Protein AF-A0A9P9RIQ7-F1 (afdb_monomer_lite)

Secondary structure (DSSP, 8-state):
--EEEE--TT-HHHHHHHHHHHHTT-TT-TTEEEE---SS-------SS-----B----PPPSSSSSEEE-TTS-EEESHHHHHHHHHHHHHHHH-GGG-TT--PPP-TTPPSPTT-SSHHHHHHHHHHHHHHHHHHHHHHHHHHHHBGGGTTTS---HHHHHHHHHHHHHHHHHHHHHHHHTT--TT-SS----STTTSPPPHHHHHHHHHHHHHHHHH---TTTT-HHHHHHHHHHTTSGGGGTT-GGGS-HHHHHHHT-BPPP--SHHHHHHHHHHHHHHHHHHHHHHHHHHHHHHTT--

Foldseek 3Di:
DAKEWEAAFLDLLRLLQLLLCVLFVNLQPPRYAYEYDDPDDDDDDDD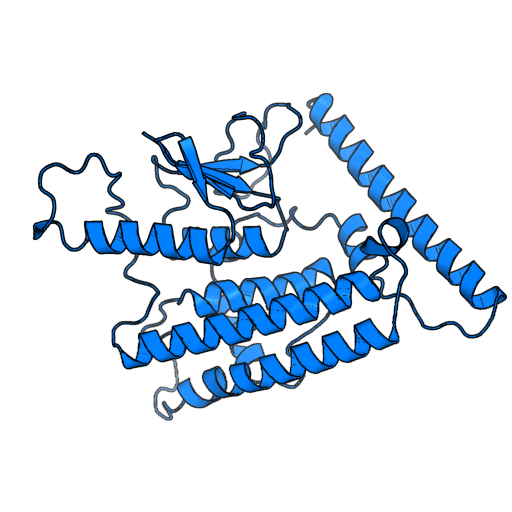DDPLSHPYDPDDDDDPDDPGWMQDPVRDIDDTSVRVSVVVLVQAVCLVPVVPDPPDPRDYDPVTDDRLCDPDPVSNVVLVVLQVLLVLLLVLQVQLLCQWFLLNVVPDHHDNVSNVVSLVVSLVSVLVVLVVLVPVPPPPDDPDDLASDPPVSRHHSSLSSNLSSQCSCCQQQVDRSCVPSVSSVSSNVSVVVDPSSCNSHDPSHPVLNSVRSNRTQDDDPDPVVVVVSVVVSVVSVVVVVVSVVVVVVCSVVVVD

Sequence (303 aa):
MSFTLHILPGALYTRRVLIYLAEKNLLQSLFLKISPPLPNVSAVHSTSHPSVLTTQPTAAKPKGSLPALTTPDGTTIHDSISIISYFEDLCDECENPSIHLESSTPNFPEANPSMRGQTIEEQARNAEIITLVDEATTLFERAARHGSAMFVLLQRQDITSSRIALQACRGVLAKVDGCYSHSLGLEGVEGGEDCGGVDGTATIADCLLFSLLEFAREMYGIDLVTGMEGLQRFQRAFGKRESVQVEGEQVWDGNLTKLASYWVKETDGISEWATERGKVGGLYLRALGSMALTALKRTAGLA

pLDDT: mean 82.95, std 18.44, range [32.22, 98.75]

Structure (mmCIF, N/CA/C/O backbone):
data_AF-A0A9P9RIQ7-F1
#
_entry.id   AF-A0A9P9RIQ7-F1
#
loop_
_atom_site.group_PDB
_atom_site.id
_atom_site.type_symbol
_atom_site.label_atom_id
_atom_site.label_alt_id
_atom_site.label_comp_id
_atom_site.label_asym_id
_atom_site.label_entity_id
_atom_site.label_seq_id
_atom_site.pdbx_PDB_ins_code
_atom_site.Cartn_x
_atom_site.Cartn_y
_atom_site.Cartn_z
_atom_site.occupancy
_atom_site.B_iso_or_equiv
_atom_site.auth_seq_id
_atom_site.auth_comp_id
_atom_site.auth_asym_id
_atom_site.auth_atom_id
_atom_site.pdbx_PDB_model_num
ATOM 1 N N . MET A 1 1 ? -25.936 7.465 10.599 1.00 71.56 1 MET A N 1
ATOM 2 C CA . MET A 1 1 ? -24.799 8.293 10.143 1.00 71.56 1 MET A CA 1
ATOM 3 C C . MET A 1 1 ? -23.688 7.334 9.746 1.00 71.56 1 MET A C 1
ATOM 5 O O . MET A 1 1 ? -23.428 6.438 10.532 1.00 71.56 1 MET A O 1
ATOM 9 N N . SER A 1 2 ? -23.141 7.411 8.529 1.00 86.50 2 SER A N 1
ATOM 10 C CA . SER A 1 2 ? -22.183 6.410 8.022 1.00 86.50 2 SER A CA 1
ATOM 11 C C . SER A 1 2 ? -20.958 7.072 7.407 1.00 86.50 2 SER A C 1
ATOM 13 O O . SER A 1 2 ? -21.098 8.045 6.667 1.00 86.50 2 SER A O 1
ATOM 15 N N . PHE A 1 3 ? -19.792 6.494 7.652 1.00 92.56 3 PHE A N 1
ATOM 16 C CA . PHE A 1 3 ? -18.554 6.772 6.946 1.00 92.56 3 PHE A CA 1
ATOM 17 C C . PHE A 1 3 ? -18.623 6.269 5.502 1.00 92.56 3 PHE A C 1
ATOM 19 O O . PHE A 1 3 ? -19.269 5.260 5.211 1.00 92.56 3 PHE A O 1
ATOM 26 N N . THR A 1 4 ? -17.936 6.957 4.592 1.00 93.50 4 THR A N 1
ATOM 27 C CA . THR A 1 4 ? -17.721 6.486 3.217 1.00 93.50 4 THR A CA 1
ATOM 28 C C . THR A 1 4 ? -16.231 6.455 2.916 1.00 93.50 4 THR A C 1
ATOM 30 O O . THR A 1 4 ? -15.597 7.504 2.826 1.00 93.50 4 THR A O 1
ATOM 33 N N . LEU A 1 5 ? -15.672 5.261 2.748 1.00 94.69 5 LEU A N 1
ATOM 34 C CA . LEU A 1 5 ? -14.299 5.055 2.312 1.00 94.69 5 LEU A CA 1
ATOM 35 C C . LEU A 1 5 ? -14.253 4.969 0.786 1.00 94.69 5 LEU A C 1
ATOM 37 O O . LEU A 1 5 ? -14.750 4.020 0.180 1.00 94.69 5 LEU A O 1
ATOM 41 N N . HIS A 1 6 ? -13.623 5.957 0.169 1.00 92.81 6 HIS A N 1
ATOM 42 C CA . HIS A 1 6 ? -13.346 5.998 -1.258 1.00 92.81 6 HIS A CA 1
ATOM 43 C C . HIS A 1 6 ? -12.018 5.291 -1.529 1.00 92.81 6 HIS A C 1
ATOM 45 O O . HIS A 1 6 ? -10.983 5.710 -1.007 1.00 92.81 6 HIS A O 1
ATOM 51 N N . ILE A 1 7 ? -12.029 4.237 -2.344 1.00 91.00 7 ILE A N 1
ATOM 52 C CA . ILE A 1 7 ? -10.870 3.344 -2.537 1.00 91.00 7 ILE A CA 1
ATOM 53 C C . ILE A 1 7 ? -10.457 3.247 -3.994 1.00 91.00 7 ILE A C 1
ATOM 55 O O . ILE A 1 7 ? -11.329 3.222 -4.830 1.00 91.00 7 ILE A O 1
ATOM 59 N N . LEU A 1 8 ? -9.181 3.106 -4.344 1.00 88.75 8 LEU A N 1
ATOM 60 C CA . LEU A 1 8 ? -8.801 2.672 -5.698 1.00 88.75 8 LEU A CA 1
ATOM 61 C C . LEU A 1 8 ? -8.426 1.187 -5.632 1.00 88.75 8 LEU A C 1
ATOM 63 O O . LEU A 1 8 ? -7.372 0.896 -5.066 1.00 88.75 8 LEU A O 1
ATOM 67 N N . PRO A 1 9 ? -9.242 0.263 -6.180 1.00 87.31 9 PRO A N 1
ATOM 68 C CA . PRO A 1 9 ? -8.966 -1.161 -6.047 1.00 87.31 9 PRO A CA 1
ATOM 69 C C . PRO A 1 9 ? -7.566 -1.540 -6.539 1.00 87.31 9 PRO A C 1
ATOM 71 O O . PRO A 1 9 ? -7.122 -1.049 -7.580 1.00 87.31 9 PRO A O 1
ATOM 74 N N . GLY A 1 10 ? -6.867 -2.374 -5.770 1.00 86.88 10 GLY A N 1
ATOM 75 C CA . GLY A 1 10 ? -5.499 -2.817 -6.067 1.00 86.88 10 GLY A CA 1
ATOM 76 C C . GLY A 1 10 ? -4.409 -1.766 -5.851 1.00 86.88 10 GLY A C 1
ATOM 77 O O . GLY A 1 10 ? -3.226 -2.064 -6.012 1.00 86.88 10 GLY A O 1
ATOM 78 N N . ALA A 1 11 ? -4.754 -0.535 -5.462 1.00 91.88 11 ALA A N 1
ATOM 79 C CA . ALA A 1 11 ? -3.756 0.458 -5.090 1.00 91.88 11 ALA A CA 1
ATOM 80 C C . ALA A 1 11 ? -3.182 0.161 -3.699 1.00 91.88 11 ALA A C 1
ATOM 82 O O . ALA A 1 11 ? -3.923 -0.105 -2.752 1.00 91.88 11 ALA A O 1
ATOM 83 N N . LEU A 1 12 ? -1.864 0.313 -3.555 1.00 95.62 12 LEU A N 1
ATOM 84 C CA . LEU A 1 12 ? -1.126 0.076 -2.312 1.00 95.62 12 LEU A CA 1
ATOM 85 C C . LEU A 1 12 ? -1.790 0.697 -1.072 1.00 95.62 12 LEU A C 1
ATOM 87 O O . LEU A 1 12 ? -2.107 0.003 -0.110 1.00 95.62 12 LEU A O 1
ATOM 91 N N . TYR A 1 13 ? -2.032 2.009 -1.100 1.00 97.06 13 TYR A N 1
ATOM 92 C CA . TYR A 1 13 ? -2.589 2.724 0.049 1.00 97.06 13 TYR A CA 1
ATOM 93 C C . TYR A 1 13 ? -4.029 2.312 0.369 1.00 97.06 13 TYR A C 1
ATOM 95 O O . TYR A 1 13 ? -4.439 2.360 1.523 1.00 97.06 13 TYR A O 1
ATOM 103 N N . THR A 1 14 ? -4.795 1.882 -0.638 1.00 95.25 14 THR A N 1
ATOM 104 C CA . THR A 1 14 ? -6.128 1.306 -0.425 1.00 95.25 14 THR A CA 1
ATOM 105 C C . THR A 1 14 ? -6.015 -0.034 0.296 1.00 95.25 14 THR A C 1
ATOM 107 O O . THR A 1 14 ? -6.709 -0.240 1.290 1.00 95.25 14 THR A O 1
ATOM 110 N N . ARG A 1 15 ? -5.092 -0.903 -0.138 1.00 95.12 15 ARG A N 1
ATOM 111 C CA . ARG A 1 15 ? -4.847 -2.200 0.509 1.00 95.12 15 ARG A CA 1
ATOM 112 C C . ARG A 1 15 ? -4.476 -2.055 1.979 1.00 95.12 15 ARG A C 1
ATOM 114 O O . ARG A 1 15 ? -5.027 -2.790 2.787 1.00 95.12 15 ARG A O 1
ATOM 121 N N . ARG A 1 16 ? -3.637 -1.073 2.341 1.00 97.50 16 ARG A N 1
ATOM 122 C CA . ARG A 1 16 ? -3.317 -0.763 3.753 1.00 97.50 16 ARG A CA 1
ATOM 123 C C . ARG A 1 16 ? -4.581 -0.632 4.605 1.00 97.50 16 ARG A C 1
ATOM 125 O O . ARG A 1 16 ? -4.703 -1.294 5.629 1.00 97.50 16 ARG A O 1
ATOM 132 N N . VAL A 1 17 ? -5.519 0.204 4.155 1.00 97.81 17 VAL A N 1
ATOM 133 C CA . VAL A 1 17 ? -6.763 0.481 4.885 1.00 97.81 17 VAL A CA 1
ATOM 134 C C . VAL A 1 17 ? -7.685 -0.736 4.878 1.00 97.81 17 VAL A C 1
ATOM 136 O O . VAL A 1 17 ? -8.254 -1.058 5.911 1.00 97.81 17 VAL A O 1
ATOM 139 N N . LEU A 1 18 ? -7.830 -1.438 3.752 1.00 96.25 18 LEU A N 1
ATOM 140 C CA . LEU A 1 18 ? -8.732 -2.592 3.664 1.00 96.25 18 LEU A CA 1
ATOM 141 C C . LEU A 1 18 ? -8.263 -3.784 4.506 1.00 96.25 18 LEU A C 1
ATOM 143 O O . LEU A 1 18 ? -9.090 -4.391 5.182 1.00 96.25 18 LEU A O 1
ATOM 147 N N . ILE A 1 19 ? -6.960 -4.088 4.504 1.00 96.31 19 ILE A N 1
ATOM 148 C CA . ILE A 1 19 ? -6.381 -5.136 5.359 1.00 96.31 19 ILE A CA 1
ATOM 149 C C . ILE A 1 19 ? -6.590 -4.762 6.829 1.00 96.31 19 ILE A C 1
ATOM 151 O O . ILE A 1 19 ? -7.101 -5.578 7.589 1.00 96.31 19 ILE A O 1
ATOM 155 N N . TYR A 1 20 ? -6.284 -3.515 7.208 1.00 97.62 20 TYR A N 1
ATOM 156 C CA . TYR A 1 20 ? -6.540 -3.019 8.562 1.00 97.62 20 TYR A CA 1
ATOM 157 C C . TYR A 1 20 ? -8.013 -3.171 8.959 1.00 97.62 20 TYR A C 1
ATOM 159 O O . TYR A 1 20 ? -8.313 -3.735 10.003 1.00 97.62 20 TYR A O 1
ATOM 167 N N . LEU A 1 21 ? -8.951 -2.723 8.120 1.00 96.56 21 LEU A N 1
ATOM 168 C CA . LEU A 1 21 ? -10.380 -2.825 8.418 1.00 96.56 21 LEU A CA 1
ATOM 169 C C . LEU A 1 21 ? -10.846 -4.278 8.545 1.00 96.56 21 LEU A C 1
ATOM 171 O O . LEU A 1 21 ? -11.775 -4.540 9.301 1.00 96.56 21 LEU A O 1
ATOM 175 N N . ALA A 1 22 ? -10.243 -5.217 7.815 1.00 94.94 22 ALA A N 1
ATOM 176 C CA . ALA A 1 22 ? -10.547 -6.635 7.967 1.00 94.94 22 ALA A CA 1
ATOM 177 C C . ALA A 1 22 ? -10.012 -7.188 9.287 1.00 94.94 22 ALA A C 1
ATOM 179 O O . ALA A 1 22 ? -10.760 -7.823 10.024 1.00 94.94 22 ALA A O 1
ATOM 180 N N . GLU A 1 23 ? -8.752 -6.894 9.613 1.00 94.75 23 GLU A N 1
ATOM 181 C CA . GLU A 1 23 ? -8.141 -7.265 10.894 1.00 94.75 23 GLU A CA 1
ATOM 182 C C . GLU A 1 23 ? -8.878 -6.658 12.084 1.00 94.75 23 GLU A C 1
ATOM 184 O O . GLU A 1 23 ? -9.015 -7.299 13.121 1.00 94.75 23 GLU A O 1
ATOM 189 N N . LYS A 1 24 ? -9.418 -5.449 11.925 1.00 94.06 24 LYS A N 1
ATOM 190 C CA . LYS A 1 24 ? -10.211 -4.761 12.943 1.00 94.06 24 LYS A CA 1
ATOM 191 C C . LYS A 1 24 ? -11.673 -5.217 12.984 1.00 94.06 24 LYS A C 1
ATOM 193 O O . LYS A 1 24 ? -12.421 -4.741 13.827 1.00 94.06 24 LYS A O 1
ATOM 198 N N . ASN A 1 25 ? -12.093 -6.117 12.093 1.00 93.62 25 ASN A N 1
ATOM 199 C CA . ASN A 1 25 ? -13.485 -6.549 11.932 1.00 93.62 25 ASN A CA 1
ATOM 200 C C . ASN A 1 25 ? -14.472 -5.389 11.643 1.00 93.62 25 ASN A C 1
ATOM 202 O O . ASN A 1 25 ? -15.621 -5.373 12.073 1.00 93.62 25 ASN A O 1
ATOM 206 N N . LEU A 1 26 ? -14.024 -4.388 10.882 1.00 93.31 26 LEU A N 1
ATOM 207 C CA . LEU A 1 26 ? -14.798 -3.194 10.527 1.00 93.31 26 LEU A CA 1
ATOM 208 C C . LEU A 1 26 ? -15.371 -3.225 9.104 1.00 93.31 26 LEU A C 1
ATOM 210 O O . LEU A 1 26 ? -16.254 -2.426 8.793 1.00 93.31 26 LEU A O 1
ATOM 214 N N . LEU A 1 27 ? -14.917 -4.133 8.231 1.00 90.38 27 LEU A N 1
ATOM 215 C CA . LEU A 1 27 ? -15.403 -4.206 6.841 1.00 90.38 27 LEU A CA 1
ATOM 216 C C . LEU A 1 27 ? -16.905 -4.486 6.723 1.00 90.38 27 LEU A C 1
ATOM 218 O O . LEU A 1 27 ? -17.531 -4.041 5.764 1.00 90.38 27 LEU A O 1
ATOM 222 N N . GLN A 1 28 ? -17.470 -5.221 7.681 1.00 86.38 28 GLN A N 1
ATOM 223 C CA . GLN A 1 28 ? -18.894 -5.569 7.711 1.00 86.38 28 GLN A CA 1
ATOM 224 C C . GLN A 1 28 ? -19.725 -4.572 8.532 1.00 86.38 28 GLN A C 1
ATOM 226 O O . GLN A 1 28 ? -20.942 -4.727 8.647 1.00 86.38 28 GLN A O 1
ATOM 231 N N . SER A 1 29 ? -19.092 -3.530 9.081 1.00 87.38 29 SER A N 1
ATOM 232 C CA . SER A 1 29 ? -19.780 -2.549 9.910 1.00 87.38 29 SER A CA 1
ATOM 233 C C . SER A 1 29 ? -20.866 -1.818 9.125 1.00 87.38 29 SER A C 1
ATOM 235 O O . SER A 1 29 ? -20.618 -1.223 8.076 1.00 87.38 29 SER A O 1
ATOM 237 N N . LEU A 1 30 ? -22.067 -1.751 9.703 1.00 86.81 30 LEU A N 1
ATOM 238 C CA . LEU A 1 30 ? -23.197 -0.991 9.155 1.00 86.81 30 LEU A CA 1
ATOM 239 C C . LEU A 1 30 ? -22.911 0.519 9.038 1.00 86.81 30 LEU A C 1
ATOM 241 O O . LEU A 1 30 ? -23.620 1.237 8.325 1.00 86.81 30 LEU A O 1
ATOM 245 N N . PHE A 1 31 ? -21.885 1.012 9.736 1.00 88.31 31 PHE A N 1
ATOM 246 C CA . PHE A 1 31 ? -21.482 2.415 9.720 1.00 88.31 31 PHE A CA 1
ATOM 247 C C . PHE A 1 31 ? -20.429 2.729 8.660 1.00 88.31 31 PHE A C 1
ATOM 249 O O . PHE A 1 31 ? -20.134 3.907 8.471 1.00 88.31 31 PHE A O 1
ATOM 256 N N . LEU A 1 32 ? -19.894 1.735 7.947 1.00 91.06 32 LEU A N 1
ATOM 257 C CA . LEU A 1 32 ? -18.867 1.929 6.931 1.00 91.06 32 LEU A CA 1
ATOM 258 C C . LEU A 1 32 ? -19.368 1.513 5.548 1.00 91.06 32 LEU A C 1
ATOM 260 O O . LEU A 1 32 ? -19.755 0.376 5.309 1.00 91.06 32 LEU A O 1
ATOM 264 N N . LYS A 1 33 ? -19.316 2.448 4.600 1.00 91.25 33 LYS A N 1
ATOM 265 C CA . LYS A 1 33 ? -19.571 2.182 3.181 1.00 91.25 33 LYS A CA 1
ATOM 266 C C . LYS A 1 33 ? -18.270 2.248 2.408 1.00 91.25 33 LYS A C 1
ATOM 268 O O . LYS A 1 33 ? -17.521 3.207 2.566 1.00 91.25 33 LYS A O 1
ATOM 273 N N . ILE A 1 34 ? -18.030 1.283 1.529 1.00 89.38 34 ILE A N 1
ATOM 274 C CA . ILE A 1 34 ? -16.852 1.272 0.659 1.00 89.38 34 ILE A CA 1
ATOM 275 C C . ILE A 1 34 ? -17.299 1.614 -0.760 1.00 89.38 34 ILE A C 1
ATOM 277 O O . ILE A 1 34 ? -18.124 0.919 -1.355 1.00 89.38 34 ILE A O 1
ATOM 281 N N . SER A 1 35 ? -16.766 2.714 -1.287 1.00 84.88 35 SER A N 1
ATOM 282 C CA . SER A 1 35 ? -17.102 3.247 -2.602 1.00 84.88 35 SER A CA 1
ATOM 283 C C . SER A 1 35 ? -15.867 3.228 -3.509 1.00 84.88 35 SER A C 1
ATOM 285 O O . SER A 1 35 ? -14.947 4.029 -3.322 1.00 84.88 35 SER A O 1
ATOM 287 N N . PRO A 1 36 ? -15.779 2.324 -4.499 1.00 78.06 36 PRO A N 1
ATOM 288 C CA . PRO A 1 36 ? -14.774 2.459 -5.547 1.00 78.06 36 PRO A CA 1
ATOM 289 C C . PRO A 1 36 ? -15.102 3.682 -6.431 1.00 78.06 36 PRO A C 1
ATOM 291 O O . PRO A 1 36 ? -16.280 3.990 -6.627 1.00 78.06 36 PRO A O 1
ATOM 294 N N . PRO A 1 37 ? -14.114 4.389 -7.016 1.00 64.56 37 PRO A N 1
ATOM 295 C CA . PRO A 1 37 ? -14.345 5.466 -7.952 1.00 64.56 37 PRO A CA 1
ATOM 296 C C . PRO A 1 37 ? -14.969 4.852 -9.196 1.00 64.56 37 PRO A C 1
ATOM 298 O O . PRO A 1 37 ? -14.301 4.271 -10.049 1.00 64.56 37 PRO A O 1
ATOM 301 N N . LEU A 1 38 ? -16.283 4.974 -9.288 1.00 57.56 38 LEU A N 1
ATOM 302 C CA . LEU A 1 38 ? -17.007 4.765 -10.523 1.00 57.56 38 LEU A CA 1
ATOM 303 C C . LEU A 1 38 ? -16.621 5.859 -11.538 1.00 57.56 38 LEU A C 1
ATOM 305 O O . LEU A 1 38 ? -16.272 6.987 -11.177 1.00 57.56 38 LEU A O 1
ATOM 309 N N . PRO A 1 39 ? -16.799 5.555 -12.827 1.00 45.09 39 PRO A N 1
ATOM 310 C CA . PRO A 1 39 ? -17.885 6.195 -13.545 1.00 45.09 39 PRO A CA 1
ATOM 311 C C . PRO A 1 39 ? -19.031 5.186 -13.656 1.00 45.09 39 PRO A C 1
ATOM 313 O O . PRO A 1 39 ? -18.823 4.055 -14.078 1.00 45.09 39 PRO A O 1
ATOM 316 N N . ASN A 1 40 ? -20.207 5.595 -13.173 1.00 42.28 40 ASN A N 1
ATOM 317 C CA . ASN A 1 40 ? -21.450 4.833 -13.001 1.00 42.28 40 ASN A CA 1
ATOM 318 C C . ASN A 1 40 ? -21.609 3.600 -13.908 1.00 42.28 40 ASN A C 1
ATOM 320 O O . ASN A 1 40 ? -21.608 3.789 -15.113 1.00 42.28 40 ASN A O 1
ATOM 324 N N . VAL A 1 41 ? -21.847 2.407 -13.342 1.00 35.69 41 VAL A N 1
ATOM 325 C CA . VAL A 1 41 ? -22.971 1.482 -13.633 1.00 35.69 41 VAL A CA 1
ATOM 326 C C . VAL A 1 41 ? -22.970 0.389 -12.548 1.00 35.69 41 VAL A C 1
ATOM 328 O O . VAL A 1 41 ? -21.920 -0.116 -12.159 1.00 35.69 41 VAL A O 1
ATOM 331 N N . SER A 1 42 ? -24.165 0.079 -12.049 1.00 34.84 42 SER A N 1
ATOM 332 C CA . SER A 1 42 ? -24.532 -0.929 -11.052 1.00 34.84 42 SER A CA 1
ATOM 333 C C . SER A 1 42 ? -23.726 -2.234 -11.095 1.00 34.84 42 SER A C 1
ATOM 335 O O . SER A 1 42 ? -23.636 -2.887 -12.132 1.00 34.84 42 SER A O 1
ATOM 337 N N . ALA A 1 43 ? -23.219 -2.654 -9.933 1.00 36.28 43 ALA A N 1
ATOM 338 C CA . ALA A 1 43 ? -22.717 -4.004 -9.716 1.00 36.28 43 ALA A CA 1
ATOM 339 C C . ALA A 1 43 ? -23.895 -4.996 -9.724 1.00 36.28 43 ALA A C 1
ATOM 341 O O . ALA A 1 43 ? -24.787 -4.907 -8.883 1.00 36.28 43 ALA A O 1
ATOM 342 N N . VAL A 1 44 ? -23.899 -5.936 -10.671 1.00 35.97 44 VAL A N 1
ATOM 343 C CA . VAL A 1 44 ? -24.679 -7.176 -10.576 1.00 35.97 44 VAL A CA 1
ATOM 344 C C . VAL A 1 44 ? -23.695 -8.302 -10.282 1.00 35.97 44 VAL A C 1
ATOM 346 O O . VAL A 1 44 ? -22.637 -8.399 -10.900 1.00 35.97 44 VAL A O 1
ATOM 349 N N . HIS A 1 45 ? -24.035 -9.090 -9.267 1.00 44.06 45 HIS A N 1
ATOM 350 C CA . HIS A 1 45 ? -23.265 -10.203 -8.732 1.00 44.06 45 HIS A CA 1
ATOM 351 C C . HIS A 1 45 ? -22.949 -11.283 -9.772 1.00 44.06 45 HIS A C 1
ATOM 353 O O . HIS A 1 45 ? -23.850 -11.733 -10.474 1.00 44.06 45 HIS A O 1
ATOM 359 N N . SER A 1 46 ? -21.705 -11.769 -9.759 1.00 32.44 46 SER A N 1
ATOM 360 C CA . SER A 1 46 ? -21.268 -13.161 -9.996 1.00 32.44 46 SER A CA 1
ATOM 361 C C . SER A 1 46 ? -19.742 -13.166 -9.810 1.00 32.44 46 SER A C 1
ATOM 363 O O . SER A 1 46 ? -19.075 -12.302 -10.360 1.00 32.44 46 SER A O 1
ATOM 365 N N . THR A 1 47 ? -19.114 -13.970 -8.947 1.00 32.22 47 THR A N 1
ATOM 366 C CA . THR A 1 47 ? -19.052 -15.444 -8.926 1.00 32.22 47 THR A CA 1
ATOM 367 C C . THR A 1 47 ? -18.568 -15.976 -7.560 1.00 32.22 47 THR A C 1
ATOM 369 O O . THR A 1 47 ? -17.679 -15.371 -6.977 1.00 32.22 47 THR A O 1
ATOM 372 N N . SER A 1 48 ? -19.125 -17.115 -7.113 1.00 32.75 48 SER A N 1
ATOM 373 C CA . SER A 1 48 ? -18.655 -18.194 -6.191 1.00 32.75 48 SER A CA 1
ATOM 374 C C . SER A 1 48 ? -17.749 -17.964 -4.959 1.00 32.75 48 SER A C 1
ATOM 376 O O . SER A 1 48 ? -17.604 -18.904 -4.182 1.00 32.75 48 SER A O 1
ATOM 378 N N . HIS A 1 49 ? -17.196 -16.782 -4.710 1.00 37.06 49 HIS A N 1
ATOM 379 C CA . HIS A 1 49 ? -16.518 -16.424 -3.462 1.00 37.06 49 HIS A CA 1
ATOM 380 C C . HIS A 1 49 ? -17.136 -15.127 -2.925 1.00 37.06 49 HIS A C 1
ATOM 382 O O . HIS A 1 49 ? -17.325 -14.187 -3.703 1.00 37.06 49 HIS A O 1
ATOM 388 N N . PRO A 1 50 ? -17.500 -15.046 -1.633 1.00 34.53 50 PRO A N 1
ATOM 389 C CA . PRO A 1 50 ? -18.069 -13.829 -1.075 1.00 34.53 50 PRO A CA 1
ATOM 390 C C . PRO A 1 50 ? -16.975 -12.759 -1.004 1.00 34.53 50 PRO A C 1
ATOM 392 O O . PRO A 1 50 ? -16.211 -12.691 -0.050 1.00 34.53 50 PRO A O 1
ATOM 395 N N . SER A 1 51 ? -16.885 -11.908 -2.026 1.00 45.50 51 SER A N 1
ATOM 396 C CA . SER A 1 51 ? -16.208 -10.621 -1.885 1.00 45.50 51 SER A CA 1
ATOM 397 C C . SER A 1 51 ? -16.959 -9.835 -0.808 1.00 45.50 51 SER A C 1
ATOM 399 O O . SER A 1 51 ? -18.114 -9.465 -1.014 1.00 45.50 51 SER A O 1
ATOM 401 N N . VAL A 1 52 ? -16.318 -9.606 0.341 1.00 50.78 52 VAL A N 1
ATOM 402 C CA . VAL A 1 52 ? -16.914 -8.987 1.547 1.00 50.78 52 VAL A CA 1
ATOM 403 C C . VAL A 1 52 ? -17.348 -7.529 1.302 1.00 50.78 52 VAL A C 1
ATOM 405 O O . VAL A 1 52 ? -18.143 -6.958 2.046 1.00 50.78 52 VAL A O 1
ATOM 408 N N . LEU A 1 53 ? -16.871 -6.914 0.217 1.00 53.34 53 LEU A N 1
ATOM 409 C CA . LEU A 1 53 ? -17.174 -5.533 -0.144 1.00 53.34 53 LEU A CA 1
ATOM 410 C C . LEU A 1 53 ? -18.610 -5.380 -0.679 1.00 53.34 53 LEU A C 1
ATOM 412 O O . LEU A 1 53 ? -18.887 -5.601 -1.860 1.00 53.34 53 LEU A O 1
ATOM 416 N N . THR A 1 54 ? -19.523 -4.917 0.180 1.00 50.03 54 THR A N 1
ATOM 417 C CA . THR A 1 54 ? -20.858 -4.463 -0.241 1.00 50.03 54 THR A CA 1
ATOM 418 C C . THR A 1 54 ? -20.728 -3.098 -0.919 1.00 50.03 54 THR A C 1
ATOM 420 O O . THR A 1 54 ? -20.601 -2.068 -0.258 1.00 50.03 54 THR A O 1
ATOM 423 N N . THR A 1 55 ? -20.730 -3.074 -2.253 1.00 52.25 55 THR A N 1
ATOM 424 C CA . THR A 1 55 ? -20.607 -1.832 -3.031 1.00 52.25 55 THR A CA 1
ATOM 425 C C . THR A 1 55 ? -21.986 -1.218 -3.293 1.00 52.25 55 THR A C 1
ATOM 427 O O . THR A 1 55 ? -22.889 -1.876 -3.805 1.00 52.25 55 THR A O 1
ATOM 430 N N . GLN A 1 56 ? -22.172 0.058 -2.939 1.00 51.66 56 GLN A N 1
ATOM 431 C CA . GLN A 1 56 ? -23.349 0.845 -3.331 1.00 51.66 56 GLN A CA 1
ATOM 432 C C . GLN A 1 56 ? -22.944 1.914 -4.359 1.00 51.66 56 GLN A C 1
ATOM 434 O O . GLN A 1 56 ? -21.846 2.464 -4.267 1.00 51.66 56 GLN A O 1
ATOM 439 N N . PRO A 1 57 ? -23.806 2.245 -5.340 1.00 46.06 57 PRO A N 1
ATOM 440 C CA . PRO A 1 57 ? -23.526 3.316 -6.290 1.00 46.06 57 PRO A CA 1
ATOM 441 C C . PRO A 1 57 ? -23.636 4.664 -5.566 1.00 46.06 57 PRO A C 1
ATOM 443 O O . PRO A 1 57 ? -24.740 5.161 -5.348 1.00 46.06 57 PRO A O 1
ATOM 446 N N . THR A 1 58 ? -22.513 5.242 -5.125 1.00 56.19 58 THR A N 1
ATOM 447 C CA . THR A 1 58 ? -22.548 6.430 -4.255 1.00 56.19 58 THR A CA 1
ATOM 448 C C . THR A 1 58 ? -21.388 7.405 -4.432 1.00 56.19 58 THR A C 1
ATOM 450 O O . THR A 1 58 ? -20.234 6.999 -4.514 1.00 56.19 58 THR A O 1
ATOM 453 N N . ALA A 1 59 ? -21.760 8.688 -4.333 1.00 56.75 59 ALA A N 1
ATOM 454 C CA . ALA A 1 59 ? -20.959 9.877 -4.028 1.00 56.75 59 ALA A CA 1
ATOM 455 C C . ALA A 1 59 ? -19.854 10.262 -5.032 1.00 56.75 59 ALA A C 1
ATOM 457 O O . ALA A 1 59 ? -19.046 9.452 -5.471 1.00 56.75 59 ALA A O 1
ATOM 458 N N . ALA A 1 60 ? -19.807 11.550 -5.392 1.00 66.94 60 ALA A N 1
ATOM 459 C CA . ALA A 1 60 ? -18.732 12.089 -6.219 1.00 66.94 60 ALA A CA 1
ATOM 460 C C . ALA A 1 60 ? -17.380 11.871 -5.521 1.00 66.94 60 ALA A C 1
ATOM 462 O O . ALA A 1 60 ? -17.251 12.165 -4.332 1.00 66.94 60 ALA A O 1
ATOM 463 N N . LYS A 1 61 ? -16.379 11.379 -6.266 1.00 76.62 61 LYS A N 1
ATOM 464 C CA . LYS A 1 61 ? -15.016 11.188 -5.758 1.00 76.62 61 LYS A CA 1
ATOM 465 C C . LYS A 1 61 ? -14.526 12.492 -5.096 1.00 76.62 61 LYS A C 1
ATOM 467 O O . LYS A 1 61 ? -14.543 13.532 -5.766 1.00 76.62 61 LYS A O 1
ATOM 472 N N . PRO A 1 62 ? -14.053 12.459 -3.837 1.00 84.25 62 PRO A N 1
ATOM 473 C CA . PRO A 1 62 ? -13.484 13.638 -3.198 1.00 84.25 62 PRO A CA 1
ATOM 474 C C . PRO A 1 62 ? -12.233 14.111 -3.953 1.00 84.25 62 PRO A C 1
ATOM 476 O O . PRO A 1 62 ? -11.514 13.325 -4.576 1.00 84.25 62 PRO A O 1
ATOM 479 N N . LYS A 1 63 ? -11.965 15.421 -3.923 1.00 86.19 63 LYS A N 1
ATOM 480 C CA . LYS A 1 63 ? -10.733 15.975 -4.506 1.00 86.19 63 LYS A CA 1
ATOM 481 C C . LYS A 1 63 ? -9.522 15.385 -3.776 1.00 86.19 63 LYS A C 1
ATOM 483 O O . LYS A 1 63 ? -9.548 15.293 -2.560 1.00 86.19 63 LYS A O 1
ATOM 488 N N . GLY A 1 64 ? -8.458 15.050 -4.507 1.00 87.56 64 GLY A N 1
ATOM 489 C CA . GLY A 1 64 ? -7.201 14.568 -3.924 1.00 87.56 64 GLY A CA 1
ATOM 490 C C . GLY A 1 64 ? -6.878 13.104 -4.228 1.00 87.56 64 GLY A C 1
ATOM 491 O O . GLY A 1 64 ? -7.390 12.515 -5.190 1.00 87.56 64 GLY A O 1
ATOM 492 N N . SER A 1 65 ? -5.960 12.551 -3.435 1.00 89.38 65 SER A N 1
ATOM 493 C CA . SER A 1 65 ? -5.513 11.159 -3.509 1.00 89.38 65 SER A CA 1
ATOM 494 C C . SER A 1 65 ? -6.541 10.203 -2.898 1.00 89.38 65 SER A C 1
ATOM 496 O O . SER A 1 65 ? -7.384 10.599 -2.093 1.00 89.38 65 SER A O 1
ATOM 498 N N . LEU A 1 66 ? -6.467 8.937 -3.320 1.00 92.50 66 LEU A N 1
ATOM 499 C CA . LEU A 1 66 ? -7.179 7.820 -2.704 1.00 92.50 66 LEU A CA 1
ATOM 500 C C . LEU A 1 66 ? -6.163 6.927 -1.963 1.00 92.50 66 LEU A C 1
ATOM 502 O O . LEU A 1 66 ? -5.032 6.810 -2.443 1.00 92.50 66 LEU A O 1
ATOM 506 N N . PRO A 1 67 ? -6.546 6.276 -0.852 1.00 95.50 67 PRO A N 1
ATOM 507 C CA . PRO A 1 67 ? -7.881 6.275 -0.257 1.00 95.50 67 PRO A CA 1
ATOM 508 C C . PRO A 1 67 ? -8.251 7.621 0.383 1.00 95.50 67 PRO A C 1
ATOM 510 O O . PRO A 1 67 ? -7.382 8.426 0.719 1.00 95.50 67 PRO A O 1
ATOM 513 N N . ALA A 1 68 ? -9.552 7.862 0.517 1.00 96.00 68 ALA A N 1
ATOM 514 C CA . ALA A 1 68 ? -10.097 9.017 1.223 1.00 96.00 68 ALA A CA 1
ATOM 515 C C . ALA A 1 68 ? -11.322 8.591 2.034 1.00 96.00 68 ALA A C 1
ATOM 517 O O . ALA A 1 68 ? -12.177 7.872 1.522 1.00 96.00 68 ALA A O 1
ATOM 518 N N . LEU A 1 69 ? -11.429 9.039 3.277 1.00 95.94 69 LEU A N 1
ATOM 519 C CA . LEU A 1 69 ? -12.562 8.768 4.153 1.00 95.94 69 LEU A CA 1
ATOM 520 C C . LEU A 1 69 ? -13.423 10.024 4.268 1.00 95.94 69 LEU A C 1
ATOM 522 O O . LEU A 1 69 ? -12.942 11.051 4.733 1.00 95.94 69 LEU A O 1
ATOM 526 N N . THR A 1 70 ? -14.692 9.946 3.878 1.00 94.50 70 THR A N 1
ATOM 527 C CA . THR A 1 70 ? -15.690 10.975 4.185 1.00 94.50 70 THR A CA 1
ATOM 528 C C . THR A 1 70 ? -16.420 10.594 5.468 1.00 94.50 70 THR A C 1
ATOM 530 O O . THR A 1 70 ? -17.069 9.544 5.531 1.00 94.50 70 THR A O 1
ATOM 533 N N . THR A 1 71 ? -16.306 11.435 6.487 1.00 93.19 71 THR A N 1
ATOM 534 C CA . THR A 1 71 ? -16.971 11.290 7.786 1.00 93.19 71 THR A CA 1
ATOM 535 C C . THR A 1 71 ? -18.440 11.735 7.713 1.00 93.19 71 THR A C 1
ATOM 537 O O . THR A 1 71 ? -18.849 12.367 6.733 1.00 93.19 71 THR A O 1
ATOM 540 N N . PRO A 1 72 ? -19.283 11.405 8.712 1.00 90.88 72 PRO A N 1
ATOM 541 C CA . PRO A 1 72 ? -20.709 11.736 8.666 1.00 90.88 72 PRO A CA 1
ATOM 542 C C . PRO A 1 72 ? -21.047 13.231 8.589 1.00 90.88 72 PRO A C 1
ATOM 544 O O . PRO A 1 72 ? -22.111 13.582 8.085 1.00 90.88 72 PRO A O 1
ATOM 547 N N . ASP A 1 73 ? -20.161 14.097 9.079 1.00 90.38 73 ASP A N 1
ATOM 548 C CA . ASP A 1 73 ? -20.252 15.561 8.998 1.00 90.38 73 ASP A CA 1
ATOM 549 C C . ASP A 1 73 ? -19.784 16.120 7.637 1.00 90.38 73 ASP A C 1
ATOM 551 O O . ASP A 1 73 ? -19.892 17.318 7.386 1.00 90.38 73 ASP A O 1
ATOM 555 N N . GLY A 1 74 ? -19.291 15.262 6.737 1.00 90.94 74 GLY A N 1
ATOM 556 C CA . GLY A 1 74 ? -18.799 15.634 5.411 1.00 90.94 74 GLY A CA 1
ATOM 557 C C . GLY A 1 74 ? -17.313 16.000 5.362 1.00 90.94 74 GLY A C 1
ATOM 558 O O . GLY A 1 74 ? -16.800 16.270 4.271 1.00 90.94 74 GLY A O 1
ATOM 559 N N . THR A 1 75 ? -16.604 15.978 6.496 1.00 93.56 75 THR A N 1
ATOM 560 C CA . THR A 1 75 ? -15.146 16.148 6.524 1.00 93.56 75 THR A CA 1
ATOM 561 C C . THR A 1 75 ? -14.472 15.011 5.748 1.00 93.56 75 THR A C 1
ATOM 563 O O . THR A 1 75 ? -14.976 13.891 5.671 1.00 93.56 75 THR A O 1
ATOM 566 N N . THR A 1 76 ? -13.355 15.304 5.077 1.00 95.62 76 THR A N 1
ATOM 567 C CA . THR A 1 76 ? -12.599 14.296 4.322 1.00 95.62 76 THR A CA 1
ATOM 568 C C . THR A 1 76 ? -11.202 14.139 4.900 1.00 95.62 76 THR A C 1
ATOM 570 O O . THR A 1 76 ? -10.451 15.109 4.983 1.00 95.62 76 THR A O 1
ATOM 573 N N . ILE A 1 77 ? -10.858 12.907 5.260 1.00 96.56 77 ILE A N 1
ATOM 574 C CA . ILE A 1 77 ? -9.531 12.505 5.720 1.00 96.56 77 ILE A CA 1
ATOM 575 C C . ILE A 1 77 ? -8.837 11.797 4.555 1.00 96.56 77 ILE A C 1
ATOM 577 O O . ILE A 1 77 ? -9.382 10.866 3.959 1.00 96.56 77 ILE A O 1
ATOM 581 N N . HIS A 1 78 ? -7.644 12.264 4.213 1.00 95.62 78 HIS A N 1
ATOM 582 C CA . HIS A 1 78 ? -6.764 11.631 3.232 1.00 95.62 78 HIS A CA 1
ATOM 583 C C . HIS A 1 78 ? -5.637 10.897 3.954 1.00 95.62 78 HIS A C 1
ATOM 585 O O . HIS A 1 78 ? -5.490 11.062 5.159 1.00 95.62 78 HIS A O 1
ATOM 591 N N . ASP A 1 79 ? -4.822 10.168 3.189 1.00 95.25 79 ASP A N 1
ATOM 592 C CA . ASP A 1 79 ? -3.697 9.365 3.674 1.00 95.25 79 ASP A CA 1
ATOM 593 C C . ASP A 1 79 ? -4.117 8.085 4.420 1.00 95.25 79 ASP A C 1
ATOM 595 O O . ASP A 1 79 ? -4.967 8.085 5.307 1.00 95.25 79 ASP A O 1
ATOM 599 N N . SER A 1 80 ? -3.515 6.953 4.043 1.00 98.06 80 SER A N 1
ATOM 600 C CA . SER A 1 80 ? -3.895 5.652 4.604 1.00 98.06 80 SER A CA 1
ATOM 601 C C . SER A 1 80 ? -3.609 5.549 6.101 1.00 98.06 80 SER A C 1
ATOM 603 O O . SER A 1 80 ? -4.396 4.936 6.813 1.00 98.06 80 SER A O 1
ATOM 605 N N . ILE A 1 81 ? -2.504 6.138 6.576 1.00 98.12 81 ILE A N 1
ATOM 606 C CA . ILE A 1 81 ? -2.094 6.042 7.983 1.00 98.12 81 ILE A CA 1
ATOM 607 C C . ILE A 1 81 ? -3.021 6.907 8.830 1.00 98.12 81 ILE A C 1
ATOM 609 O O . ILE A 1 81 ? -3.512 6.453 9.855 1.00 98.12 81 ILE A O 1
ATOM 613 N N . SER A 1 82 ? -3.340 8.109 8.355 1.00 97.88 82 SER A N 1
ATOM 614 C CA . SER A 1 82 ? -4.286 9.011 9.019 1.00 97.88 82 SER A CA 1
ATOM 615 C C . SER A 1 82 ? -5.693 8.413 9.112 1.00 97.88 82 SER A C 1
ATOM 617 O O . SER A 1 82 ? -6.325 8.503 10.161 1.00 97.88 82 SER A O 1
ATOM 619 N N . ILE A 1 83 ? -6.170 7.752 8.049 1.00 98.25 83 ILE A N 1
ATOM 620 C CA . ILE A 1 83 ? -7.458 7.039 8.059 1.00 98.25 83 ILE A CA 1
ATOM 621 C C . ILE A 1 83 ? -7.446 5.889 9.077 1.00 98.25 83 ILE A C 1
ATOM 623 O O . ILE A 1 83 ? -8.403 5.745 9.835 1.00 98.25 83 ILE A O 1
ATOM 627 N N . ILE A 1 84 ? -6.378 5.083 9.108 1.00 98.25 84 ILE A N 1
ATOM 628 C CA . ILE A 1 84 ? -6.235 3.975 10.065 1.00 98.25 84 ILE A CA 1
ATOM 629 C C . ILE A 1 84 ? -6.203 4.503 11.505 1.00 98.25 84 ILE A C 1
ATOM 631 O O . ILE A 1 84 ? -6.977 4.034 12.333 1.00 98.25 84 ILE A O 1
ATOM 635 N N . SER A 1 85 ? -5.375 5.512 11.788 1.00 97.19 85 SER A N 1
ATOM 636 C CA . SER A 1 85 ? -5.278 6.127 13.117 1.00 97.19 85 SER A CA 1
ATOM 637 C C . SER A 1 85 ? -6.610 6.699 13.585 1.00 97.19 85 SER A C 1
ATOM 639 O O . SER A 1 85 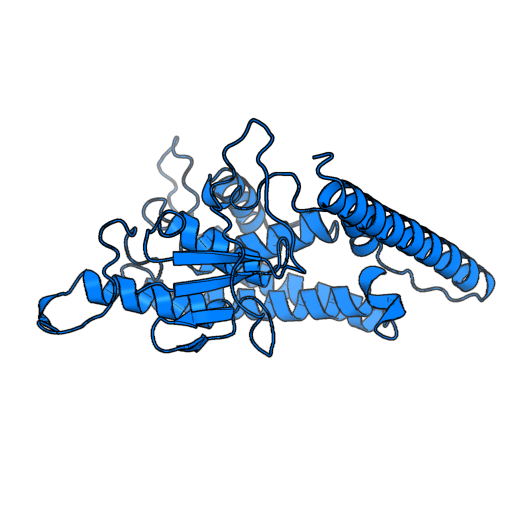? -6.981 6.489 14.732 1.00 97.19 85 SER A O 1
ATOM 641 N N . TYR A 1 86 ? -7.356 7.357 12.693 1.00 96.56 86 TYR A N 1
ATOM 642 C CA . TYR A 1 86 ? -8.680 7.878 13.018 1.00 96.56 86 TYR A CA 1
ATOM 643 C C . TYR A 1 86 ? -9.660 6.765 13.414 1.00 96.56 86 TYR A C 1
ATOM 645 O O . TYR A 1 86 ? -10.389 6.909 14.389 1.00 96.56 86 TYR A O 1
ATOM 653 N N . PHE A 1 87 ? -9.672 5.638 12.695 1.00 95.94 87 PHE A N 1
ATOM 654 C CA . PHE A 1 87 ? -10.507 4.500 13.084 1.00 95.94 87 PHE A CA 1
ATOM 655 C C . PHE A 1 87 ? -10.060 3.850 14.393 1.00 95.94 87 PHE A C 1
ATOM 657 O O . PHE A 1 87 ? -10.921 3.433 15.160 1.00 95.94 87 PHE A O 1
ATOM 664 N N . GLU A 1 88 ? -8.756 3.750 14.650 1.00 94.88 88 GLU A N 1
ATOM 665 C CA . GLU A 1 88 ? -8.258 3.245 15.934 1.00 94.88 88 GLU A CA 1
ATOM 666 C C . GLU A 1 88 ? -8.663 4.161 17.098 1.00 94.88 88 GLU A C 1
ATOM 668 O O . GLU A 1 88 ? -9.169 3.666 18.097 1.00 94.88 88 GLU A O 1
ATOM 673 N N . ASP A 1 89 ? -8.546 5.487 16.953 1.00 93.62 89 ASP A N 1
ATOM 674 C CA . ASP A 1 89 ? -9.000 6.442 17.979 1.00 93.62 89 ASP A CA 1
ATOM 675 C C . ASP A 1 89 ? -10.500 6.286 18.269 1.00 93.62 89 ASP A C 1
ATOM 677 O O . ASP A 1 89 ? -10.910 6.243 19.427 1.00 93.62 89 ASP A O 1
ATOM 681 N N . LEU A 1 90 ? -11.317 6.108 17.223 1.00 90.88 90 LEU A N 1
ATOM 682 C CA . LEU A 1 90 ? -12.747 5.833 17.384 1.00 90.88 90 LEU A CA 1
ATOM 683 C C . LEU A 1 90 ? -13.023 4.514 18.120 1.00 90.88 90 LEU A C 1
ATOM 685 O O . LEU A 1 90 ? -13.986 4.438 18.881 1.00 90.88 90 LEU A O 1
ATOM 689 N N . CYS A 1 91 ? -12.221 3.471 17.889 1.00 90.75 91 CYS A N 1
ATOM 690 C CA . CYS A 1 91 ? -12.382 2.190 18.579 1.00 90.75 91 CYS A CA 1
ATOM 691 C C . CYS A 1 91 ? -11.966 2.297 20.055 1.00 90.75 91 CYS A C 1
ATOM 693 O O . CYS A 1 91 ? -12.718 1.862 20.925 1.00 90.75 91 CYS A O 1
ATOM 695 N N . ASP A 1 92 ? -10.833 2.943 20.345 1.00 87.88 92 ASP A N 1
ATOM 696 C CA . ASP A 1 92 ? -10.319 3.129 21.709 1.00 87.88 92 ASP A CA 1
ATOM 697 C C . ASP A 1 92 ? -11.280 3.980 22.575 1.00 87.88 92 ASP A C 1
ATOM 699 O O . ASP A 1 92 ? -11.476 3.706 23.765 1.00 87.88 92 ASP A O 1
ATOM 703 N N . GLU A 1 93 ? -11.936 4.988 21.982 1.00 83.56 93 GLU A N 1
ATOM 704 C CA . GLU A 1 93 ? -12.991 5.771 22.647 1.00 83.56 93 GLU A CA 1
ATOM 705 C C . GLU A 1 93 ? -14.214 4.914 23.020 1.00 83.56 93 GLU A C 1
ATOM 707 O O . GLU A 1 93 ? -14.832 5.136 24.065 1.00 83.56 93 GLU A O 1
ATOM 712 N N . CYS A 1 94 ? -14.557 3.910 22.205 1.00 76.00 94 CYS A N 1
ATOM 713 C CA . CYS A 1 94 ? -15.686 3.012 22.466 1.00 76.00 94 CYS A CA 1
ATOM 714 C C . CYS A 1 94 ? -15.415 2.038 23.624 1.00 76.00 94 CYS A C 1
ATOM 716 O O . CYS A 1 94 ? -16.350 1.673 24.341 1.00 76.00 94 CYS A O 1
ATOM 718 N N . GLU A 1 95 ? -14.157 1.643 23.835 1.00 73.38 95 GLU A N 1
ATOM 719 C CA . GLU A 1 95 ? -13.750 0.770 24.945 1.00 73.38 95 GLU A CA 1
ATOM 720 C C . GLU A 1 95 ? -13.797 1.490 26.308 1.00 73.38 95 GLU A C 1
ATOM 722 O O . GLU A 1 95 ? -13.982 0.847 27.344 1.00 73.38 95 GLU A O 1
ATOM 727 N N . ASN A 1 96 ? -13.712 2.828 26.323 1.00 69.38 96 ASN A N 1
ATOM 728 C CA . ASN A 1 96 ? -13.702 3.654 27.538 1.00 69.38 96 ASN A CA 1
ATOM 729 C C . ASN A 1 96 ? -14.878 4.660 27.596 1.00 69.38 96 ASN A C 1
ATOM 731 O O . ASN A 1 96 ? -14.666 5.877 27.615 1.00 69.38 96 ASN A O 1
ATOM 735 N N . PRO A 1 97 ? -16.137 4.193 27.722 1.00 60.44 97 PRO A N 1
ATOM 736 C CA . PRO A 1 97 ? -17.337 5.037 27.635 1.00 60.44 97 PRO A CA 1
ATOM 737 C C . PRO A 1 97 ? -17.504 6.045 28.787 1.00 60.44 97 PRO A C 1
ATOM 739 O O . PRO A 1 97 ? -18.385 6.904 28.739 1.00 60.44 97 PRO A O 1
ATOM 742 N N . SER A 1 98 ? -16.660 5.979 29.821 1.00 59.28 98 SER A N 1
ATOM 743 C CA . SER A 1 98 ? -16.700 6.843 31.009 1.00 59.28 98 SER A CA 1
ATOM 744 C C . SER A 1 98 ? -16.506 8.339 30.717 1.00 59.28 98 SER A C 1
ATOM 746 O O . SER A 1 98 ? -16.715 9.152 31.617 1.00 59.28 98 SER A O 1
ATOM 748 N N . ILE A 1 99 ? -16.092 8.717 29.500 1.00 56.28 99 ILE A N 1
ATOM 749 C CA . ILE A 1 99 ? -15.689 10.093 29.172 1.00 56.28 99 ILE A CA 1
ATOM 750 C C . ILE A 1 99 ? -16.752 10.863 28.359 1.00 56.28 99 ILE A C 1
ATOM 752 O O . ILE A 1 99 ? -16.800 12.087 28.469 1.00 56.28 99 ILE A O 1
ATOM 756 N N . HIS A 1 100 ? -17.692 10.219 27.649 1.00 49.16 100 HIS A N 1
ATOM 757 C CA . HIS A 1 100 ? -18.662 10.953 26.815 1.00 49.16 100 HIS A CA 1
ATOM 758 C C . HIS A 1 100 ? -20.064 10.322 26.754 1.00 49.16 100 HIS A C 1
ATOM 760 O O . HIS A 1 100 ? -20.400 9.582 25.833 1.00 49.16 100 HIS A O 1
ATOM 766 N N . LEU A 1 101 ? -20.929 10.713 27.696 1.00 48.91 101 LEU A N 1
ATOM 767 C CA . LEU A 1 101 ? -22.328 10.264 27.796 1.00 48.91 101 LEU A CA 1
ATOM 768 C C . LEU A 1 101 ? -23.273 10.829 26.705 1.00 48.91 101 LEU A C 1
ATOM 770 O O . LEU A 1 101 ? -24.440 10.454 26.661 1.00 48.91 101 LEU A O 1
ATOM 774 N N . GLU A 1 102 ? -22.797 11.724 25.833 1.00 55.12 102 GLU A N 1
ATOM 775 C CA . GLU A 1 102 ? -23.626 12.426 24.832 1.00 55.12 102 GLU A CA 1
ATOM 776 C C . GLU A 1 102 ? -23.049 12.397 23.406 1.00 55.12 102 GLU A C 1
ATOM 778 O O . GLU A 1 102 ? -23.568 13.066 22.508 1.00 55.12 102 GLU A O 1
ATOM 783 N N . SER A 1 103 ? -21.970 11.646 23.156 1.00 56.66 103 SER A N 1
ATOM 784 C CA . SER A 1 103 ? -21.350 11.682 21.831 1.00 56.66 103 SER A CA 1
ATOM 785 C C . SER A 1 103 ? -22.228 10.966 20.798 1.00 56.66 103 SER A C 1
ATOM 787 O O . SER A 1 103 ? -22.632 9.818 20.962 1.00 56.66 103 SER A O 1
ATOM 789 N N . SER A 1 104 ? -22.555 11.669 19.712 1.00 61.41 104 SER A N 1
ATOM 790 C CA . SER A 1 104 ? -23.280 11.122 18.552 1.00 61.41 104 SER A CA 1
ATOM 791 C C . SER A 1 104 ? -22.377 10.249 17.665 1.00 61.41 104 SER A C 1
ATOM 793 O O . SER A 1 104 ? -22.666 10.042 16.483 1.00 61.41 104 SER A O 1
ATOM 795 N N . THR A 1 105 ? -21.243 9.805 18.206 1.00 64.25 105 THR A N 1
ATOM 796 C CA . THR A 1 105 ? -20.177 9.124 17.486 1.00 64.25 105 THR A CA 1
ATOM 797 C C . THR A 1 105 ? -20.575 7.662 17.263 1.00 64.25 105 THR A C 1
ATOM 799 O O . THR A 1 105 ? -21.100 7.024 18.178 1.00 64.25 105 THR A O 1
ATOM 802 N N . PRO A 1 106 ? -20.402 7.113 16.049 1.00 68.06 106 PRO A N 1
ATOM 803 C CA . PRO A 1 106 ? -20.699 5.709 15.785 1.00 68.06 106 PRO A CA 1
ATOM 804 C C . PRO A 1 106 ? -19.880 4.793 16.700 1.00 68.06 106 PRO A C 1
ATOM 806 O O . PRO A 1 106 ? -18.669 4.958 16.790 1.00 68.06 106 PRO A O 1
ATOM 809 N N . ASN A 1 107 ? -20.541 3.831 17.347 1.00 71.88 107 ASN A N 1
ATOM 810 C CA . ASN A 1 107 ? -19.881 2.815 18.165 1.00 71.88 107 ASN A CA 1
ATOM 811 C C . ASN A 1 107 ? -19.566 1.578 17.307 1.00 71.88 107 ASN A C 1
ATOM 813 O O . ASN A 1 107 ? -20.429 1.121 16.549 1.00 71.88 107 ASN A O 1
ATOM 817 N N . PHE A 1 108 ? -18.357 1.030 17.446 1.00 83.81 108 PHE A N 1
ATOM 818 C CA . PHE A 1 108 ? -17.911 -0.207 16.801 1.00 83.81 108 PHE A CA 1
ATOM 819 C C . PHE A 1 108 ? -17.737 -1.338 17.833 1.00 83.81 108 PHE A C 1
ATOM 821 O O . PHE A 1 108 ? -16.615 -1.758 18.099 1.00 83.81 108 PHE A O 1
ATOM 828 N N . PRO A 1 109 ? -18.829 -1.874 18.412 1.00 79.81 109 PRO A N 1
ATOM 829 C CA . PRO A 1 109 ? -18.747 -2.865 19.491 1.00 79.81 109 PRO A CA 1
ATOM 830 C C . PRO A 1 109 ? -18.180 -4.222 19.044 1.00 79.81 109 PRO A C 1
ATOM 832 O O . PRO A 1 109 ? -17.826 -5.046 19.878 1.00 79.81 109 PRO A O 1
ATOM 835 N N . GLU A 1 110 ? -18.134 -4.468 17.736 1.00 86.25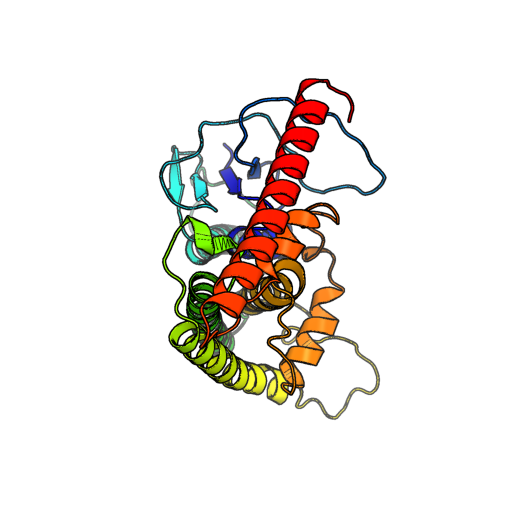 110 GLU A N 1
ATOM 836 C CA . GLU A 1 110 ? -17.616 -5.697 17.128 1.00 86.25 110 GLU A CA 1
ATOM 837 C C . GLU A 1 110 ? -16.142 -5.569 16.710 1.00 86.25 110 GLU A C 1
ATOM 839 O O . GLU A 1 110 ? -15.594 -6.507 16.127 1.00 86.25 110 GLU A O 1
ATOM 844 N N . ALA A 1 111 ? -15.513 -4.412 16.958 1.00 90.75 111 ALA A N 1
ATOM 845 C CA . ALA A 1 111 ? -14.124 -4.184 16.597 1.00 90.75 111 ALA A CA 1
ATOM 846 C C . ALA A 1 111 ? -13.186 -5.055 17.437 1.00 90.75 111 ALA A C 1
ATOM 848 O O . ALA A 1 111 ? -13.379 -5.231 18.641 1.00 90.75 111 ALA A O 1
ATOM 849 N N . ASN A 1 112 ? -12.139 -5.569 16.798 1.00 91.25 112 ASN A N 1
ATOM 850 C CA . ASN A 1 112 ? -11.068 -6.249 17.520 1.00 91.25 112 ASN A CA 1
ATOM 851 C C . ASN A 1 112 ? -10.262 -5.251 18.380 1.00 91.25 112 ASN A C 1
ATOM 853 O O . ASN A 1 112 ? -10.257 -4.055 18.066 1.00 91.25 112 ASN A O 1
ATOM 857 N N . PRO A 1 113 ? -9.543 -5.730 19.418 1.00 90.25 113 PRO A N 1
ATOM 858 C CA . PRO A 1 113 ? -8.756 -4.881 20.315 1.00 90.25 113 PRO A CA 1
ATOM 859 C C . PRO A 1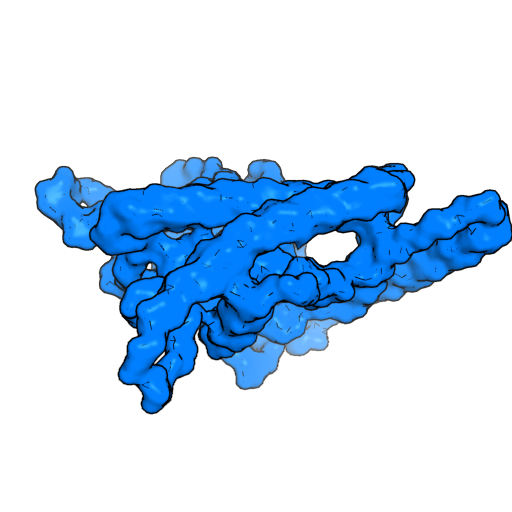 113 ? -7.752 -3.973 19.595 1.00 90.25 113 PRO A C 1
ATOM 861 O O . PRO A 1 113 ? -7.438 -4.165 18.415 1.00 90.25 113 PRO A O 1
ATOM 864 N N . SER A 1 114 ? -7.228 -2.974 20.309 1.00 91.56 114 SER A N 1
ATOM 865 C CA . SER A 1 114 ? -6.241 -2.022 19.776 1.00 91.56 114 SER A CA 1
ATOM 866 C C . SER A 1 114 ? -5.072 -2.709 19.050 1.00 91.56 114 SER A C 1
ATOM 868 O O . SER A 1 114 ? -4.387 -3.568 19.609 1.00 91.56 114 SER A O 1
ATOM 870 N N . MET A 1 115 ? -4.802 -2.295 17.805 1.00 94.00 115 MET A N 1
ATOM 871 C CA . MET A 1 115 ? -3.690 -2.815 16.992 1.00 94.00 115 MET A CA 1
ATOM 872 C C . MET A 1 115 ? -2.400 -1.988 17.160 1.00 94.00 115 MET A C 1
ATOM 874 O O . MET A 1 115 ? -1.460 -2.109 16.364 1.00 94.00 115 MET A O 1
ATOM 878 N N . ARG A 1 116 ? -2.354 -1.119 18.182 1.00 92.12 116 ARG A N 1
ATOM 879 C CA . ARG A 1 116 ? -1.215 -0.240 18.501 1.00 92.12 116 ARG A CA 1
ATOM 880 C C . ARG A 1 116 ? -0.156 -0.916 19.361 1.00 92.12 116 ARG A C 1
ATOM 882 O O . ARG A 1 116 ? 0.994 -0.495 19.313 1.00 92.12 116 ARG A O 1
ATOM 889 N N . GLY A 1 117 ? -0.506 -1.976 20.080 1.00 88.69 117 GLY A N 1
ATOM 890 C CA . GLY A 1 117 ? 0.338 -2.604 21.098 1.00 88.69 117 GLY A CA 1
ATOM 891 C C . GLY A 1 117 ? -0.226 -2.375 22.500 1.00 88.69 117 GLY A C 1
ATOM 892 O O . GLY A 1 117 ? -0.851 -1.347 22.769 1.00 88.69 117 GLY A O 1
ATOM 893 N N . GLN A 1 118 ? -0.012 -3.348 23.383 1.00 85.62 118 GLN A N 1
ATOM 894 C CA . GLN A 1 118 ? -0.601 -3.391 24.725 1.00 85.62 118 GLN A CA 1
ATOM 895 C C . GLN A 1 118 ? 0.227 -2.605 25.750 1.00 85.62 118 GLN A C 1
ATOM 897 O O . GLN A 1 118 ? -0.285 -2.187 26.787 1.00 85.62 118 GLN A O 1
ATOM 902 N N . THR A 1 119 ? 1.510 -2.380 25.459 1.00 88.50 119 THR A N 1
ATOM 903 C CA . THR A 1 119 ? 2.434 -1.610 26.303 1.00 88.50 119 THR A CA 1
ATOM 904 C C . THR A 1 119 ? 2.943 -0.364 25.587 1.00 88.50 119 THR A C 1
ATOM 906 O O . THR A 1 119 ? 2.931 -0.287 24.358 1.00 88.50 119 THR A O 1
ATOM 909 N N . ILE A 1 120 ? 3.435 0.619 26.345 1.00 92.38 120 ILE A N 1
ATOM 910 C CA . ILE A 1 120 ? 4.028 1.834 25.765 1.00 92.38 120 ILE A CA 1
ATOM 911 C C . ILE A 1 120 ? 5.269 1.505 24.920 1.00 92.38 120 ILE A C 1
ATOM 913 O O . ILE A 1 120 ? 5.527 2.155 23.908 1.00 92.38 120 ILE A O 1
ATOM 917 N N . GLU A 1 121 ? 6.015 0.465 25.295 1.00 88.44 121 GLU A N 1
ATOM 918 C CA . GLU A 1 121 ? 7.178 -0.024 24.564 1.00 88.44 121 GLU A CA 1
ATOM 919 C C . GLU A 1 121 ? 6.779 -0.693 23.244 1.00 88.44 121 GLU A C 1
ATOM 921 O O . GLU A 1 121 ? 7.425 -0.463 22.219 1.00 88.44 121 GLU A O 1
ATOM 926 N N . GLU A 1 122 ? 5.713 -1.498 23.244 1.00 87.44 122 GLU A N 1
ATOM 927 C CA . GLU A 1 122 ? 5.153 -2.080 22.019 1.00 87.44 122 GLU A CA 1
ATOM 928 C C . GLU A 1 122 ? 4.593 -1.004 21.093 1.00 87.44 122 GLU A C 1
ATOM 930 O O . GLU A 1 122 ? 4.851 -1.044 19.892 1.00 87.44 122 GLU A O 1
ATOM 935 N N . GLN A 1 123 ? 3.901 -0.006 21.643 1.00 91.56 123 GLN A N 1
ATOM 936 C CA . GLN A 1 123 ? 3.393 1.132 20.877 1.00 91.56 123 GLN A CA 1
ATOM 937 C C . GLN A 1 123 ? 4.521 1.926 20.223 1.00 91.56 123 GLN A C 1
ATOM 939 O O . GLN A 1 123 ? 4.460 2.213 19.025 1.00 91.56 123 GLN A O 1
ATOM 944 N N . ALA A 1 124 ? 5.585 2.229 20.971 1.00 93.31 124 ALA A N 1
ATOM 945 C CA . ALA A 1 124 ? 6.756 2.914 20.432 1.00 93.31 124 ALA A CA 1
ATOM 946 C C . ALA A 1 124 ? 7.432 2.097 19.317 1.00 93.31 124 ALA A C 1
ATOM 948 O O . ALA A 1 124 ? 7.786 2.648 18.274 1.00 93.31 124 ALA A O 1
ATOM 949 N N . ARG A 1 125 ? 7.556 0.777 19.500 1.00 91.94 125 ARG A N 1
ATOM 950 C CA . ARG A 1 125 ? 8.131 -0.126 18.494 1.00 91.94 125 ARG A CA 1
ATOM 951 C C . ARG A 1 125 ? 7.264 -0.218 17.239 1.00 91.94 125 ARG A C 1
ATOM 953 O O . ARG A 1 125 ? 7.785 -0.151 16.129 1.00 91.94 125 ARG A O 1
ATOM 960 N N . ASN A 1 126 ? 5.948 -0.324 17.392 1.00 93.31 126 ASN A N 1
ATOM 961 C CA . ASN A 1 126 ? 5.021 -0.329 16.263 1.00 93.31 126 ASN A CA 1
ATOM 962 C C . ASN A 1 126 ? 5.080 0.995 15.494 1.00 93.31 126 ASN A C 1
ATOM 964 O O . ASN A 1 126 ? 5.123 0.980 14.266 1.00 93.31 126 ASN A O 1
ATOM 968 N N . ALA A 1 127 ? 5.163 2.132 16.189 1.00 95.88 127 ALA A N 1
ATOM 969 C CA . ALA A 1 127 ? 5.330 3.441 15.559 1.00 95.88 127 ALA A CA 1
ATOM 970 C C . ALA A 1 127 ? 6.653 3.557 14.774 1.00 95.88 127 ALA A C 1
ATOM 972 O O . ALA A 1 127 ? 6.674 4.108 13.667 1.00 95.88 127 ALA A O 1
ATOM 973 N N . GLU A 1 128 ? 7.746 3.001 15.304 1.00 96.50 128 GLU A N 1
ATOM 974 C CA . GLU A 1 128 ? 9.026 2.910 14.593 1.00 96.50 128 GLU A CA 1
ATOM 975 C C . GLU A 1 128 ? 8.891 2.080 13.308 1.00 96.50 128 GLU A C 1
ATOM 977 O O . GLU A 1 128 ? 9.270 2.547 12.230 1.00 96.50 128 GLU A O 1
ATOM 982 N N . ILE A 1 129 ? 8.291 0.885 13.385 1.00 96.50 129 ILE A N 1
ATOM 983 C CA . ILE A 1 129 ? 8.105 0.015 12.214 1.00 96.50 129 ILE A CA 1
ATOM 984 C C . ILE A 1 129 ? 7.198 0.687 11.175 1.00 96.50 129 ILE A C 1
ATOM 986 O O . ILE A 1 129 ? 7.532 0.670 9.993 1.00 96.50 129 ILE A O 1
ATOM 990 N N . ILE A 1 130 ? 6.102 1.335 11.587 1.00 97.75 130 ILE A N 1
ATOM 991 C CA . ILE A 1 130 ? 5.224 2.103 10.686 1.00 97.75 130 ILE A CA 1
ATOM 992 C C . ILE A 1 130 ? 6.032 3.152 9.915 1.00 97.75 130 ILE A C 1
ATOM 994 O O . ILE A 1 130 ? 5.911 3.244 8.692 1.00 97.75 130 ILE A O 1
ATOM 998 N N . THR A 1 131 ? 6.896 3.896 10.610 1.00 98.31 131 THR A N 1
ATOM 999 C CA . THR A 1 131 ? 7.745 4.929 9.998 1.00 98.31 131 THR A CA 1
ATOM 1000 C C . THR A 1 131 ? 8.707 4.326 8.971 1.00 98.31 131 THR A C 1
ATOM 1002 O O . THR A 1 131 ? 8.805 4.822 7.847 1.00 98.31 131 THR A O 1
ATOM 1005 N N . LEU A 1 132 ? 9.378 3.222 9.315 1.00 98.38 132 LEU A N 1
ATOM 1006 C CA . LEU A 1 132 ? 10.294 2.522 8.405 1.00 98.38 132 LEU A CA 1
ATOM 1007 C C . LEU A 1 132 ? 9.565 1.949 7.181 1.00 98.38 132 LEU A C 1
ATOM 1009 O O . LEU A 1 132 ? 10.057 2.039 6.057 1.00 98.38 132 LEU A O 1
ATOM 1013 N N . VAL A 1 133 ? 8.380 1.369 7.369 1.00 98.50 133 VAL A N 1
ATOM 1014 C CA . VAL A 1 133 ? 7.584 0.804 6.270 1.00 98.50 133 VAL A CA 1
ATOM 1015 C C . VAL A 1 133 ? 7.073 1.898 5.334 1.00 98.50 133 VAL A C 1
ATOM 1017 O O . VAL A 1 133 ? 7.033 1.696 4.113 1.00 98.50 133 VAL A O 1
ATOM 1020 N N . ASP A 1 134 ? 6.712 3.067 5.861 1.00 98.38 134 ASP A N 1
ATOM 1021 C CA . ASP A 1 134 ? 6.281 4.190 5.033 1.00 98.38 134 ASP A CA 1
ATOM 1022 C C . ASP A 1 134 ? 7.443 4.827 4.249 1.00 98.38 134 ASP A C 1
ATOM 1024 O O . ASP A 1 134 ? 7.307 5.127 3.056 1.00 98.38 134 ASP A O 1
ATOM 1028 N N . GLU A 1 135 ? 8.634 4.903 4.854 1.00 98.62 135 GLU A N 1
ATOM 1029 C CA . GLU A 1 135 ? 9.869 5.265 4.148 1.00 98.62 135 GLU A CA 1
ATOM 1030 C C . GLU A 1 135 ? 10.176 4.263 3.021 1.00 98.62 135 GLU A C 1
ATOM 1032 O O . GLU A 1 135 ? 10.375 4.657 1.864 1.00 98.62 135 GLU A O 1
ATOM 1037 N N . ALA A 1 136 ? 10.153 2.958 3.321 1.00 98.75 136 ALA A N 1
ATOM 1038 C CA . ALA A 1 136 ? 10.377 1.899 2.336 1.00 98.75 136 ALA A CA 1
ATOM 1039 C C . ALA A 1 136 ? 9.359 1.960 1.190 1.00 98.75 136 ALA A C 1
ATOM 1041 O O . ALA A 1 136 ? 9.727 1.785 0.025 1.00 98.75 136 ALA A O 1
ATOM 1042 N N . THR A 1 137 ? 8.100 2.266 1.505 1.00 98.62 137 THR A N 1
ATOM 1043 C CA . THR A 1 137 ? 7.036 2.470 0.518 1.00 98.62 137 THR A CA 1
ATOM 1044 C C . THR A 1 137 ? 7.357 3.636 -0.407 1.00 98.62 137 THR A C 1
ATOM 1046 O O . THR A 1 137 ? 7.346 3.473 -1.626 1.00 98.62 137 THR A O 1
ATOM 1049 N N . THR A 1 138 ? 7.710 4.795 0.147 1.00 98.38 138 THR A N 1
ATOM 1050 C CA . THR A 1 138 ? 8.052 5.989 -0.640 1.00 98.38 138 THR A CA 1
ATOM 1051 C C . THR A 1 138 ? 9.226 5.722 -1.588 1.00 98.38 138 THR A C 1
ATOM 1053 O O . THR A 1 138 ? 9.213 6.138 -2.753 1.00 98.38 138 THR A O 1
ATOM 1056 N N . LEU A 1 139 ? 10.238 4.991 -1.114 1.00 98.69 139 LEU A N 1
ATOM 1057 C CA . LEU A 1 139 ? 11.389 4.579 -1.919 1.00 98.69 139 LEU A CA 1
ATOM 1058 C C . LEU A 1 139 ? 10.992 3.591 -3.024 1.00 98.69 139 LEU A C 1
ATOM 1060 O O . LEU A 1 139 ? 11.429 3.752 -4.167 1.00 98.69 139 LEU A O 1
ATOM 1064 N N . PHE A 1 140 ? 10.134 2.615 -2.720 1.00 98.62 140 PHE A N 1
ATOM 1065 C CA . PHE A 1 140 ? 9.621 1.672 -3.711 1.00 98.62 140 PHE A CA 1
ATOM 1066 C C . PHE A 1 140 ? 8.802 2.374 -4.799 1.00 98.62 140 PHE A C 1
ATOM 1068 O O . PHE A 1 140 ? 9.028 2.144 -5.986 1.00 98.62 140 PHE A O 1
ATOM 1075 N N . GLU A 1 141 ? 7.907 3.290 -4.429 1.00 97.75 141 GLU A N 1
ATOM 1076 C CA . GLU A 1 141 ? 7.132 4.059 -5.402 1.00 97.75 141 GLU A CA 1
ATOM 1077 C C . GLU A 1 141 ? 8.021 4.921 -6.295 1.00 97.75 141 GLU A C 1
ATOM 1079 O O . GLU A 1 141 ? 7.786 5.017 -7.501 1.00 97.75 141 GLU A O 1
ATOM 1084 N N . ARG A 1 142 ? 9.067 5.538 -5.730 1.00 97.75 142 ARG A N 1
ATOM 1085 C CA . ARG A 1 142 ? 10.064 6.263 -6.523 1.00 97.75 142 ARG A CA 1
ATOM 1086 C C . ARG A 1 142 ? 10.752 5.323 -7.513 1.00 97.75 142 ARG A C 1
ATOM 1088 O O . ARG A 1 142 ? 10.881 5.694 -8.679 1.00 97.75 142 ARG A O 1
ATOM 1095 N N . ALA A 1 143 ? 11.147 4.125 -7.085 1.00 98.25 143 ALA A N 1
ATOM 1096 C CA . ALA A 1 143 ? 11.721 3.130 -7.984 1.00 98.25 143 ALA A CA 1
ATOM 1097 C C . ALA A 1 143 ? 10.751 2.779 -9.122 1.00 98.25 143 ALA A C 1
ATOM 1099 O O . ALA A 1 143 ? 11.083 2.947 -10.294 1.00 98.25 143 ALA A O 1
ATOM 1100 N N . ALA A 1 144 ? 9.516 2.404 -8.784 1.00 97.62 144 ALA A N 1
ATOM 1101 C CA . ALA A 1 144 ? 8.480 2.057 -9.750 1.00 97.62 144 ALA A CA 1
ATOM 1102 C C . ALA A 1 144 ? 8.214 3.188 -10.755 1.00 97.62 144 ALA A C 1
ATOM 1104 O O . ALA A 1 144 ? 8.208 2.949 -11.959 1.00 97.62 144 ALA A O 1
ATOM 1105 N N . ARG A 1 145 ? 8.071 4.437 -10.301 1.00 96.44 145 ARG A N 1
ATOM 1106 C CA . ARG A 1 145 ? 7.831 5.592 -11.182 1.00 96.44 145 ARG A CA 1
ATOM 1107 C C . ARG A 1 145 ? 8.943 5.789 -12.219 1.00 96.44 145 ARG A C 1
ATOM 1109 O O . ARG A 1 145 ? 8.664 6.164 -13.360 1.00 96.44 145 ARG A O 1
ATOM 1116 N N . HIS A 1 146 ? 10.198 5.575 -11.832 1.00 96.50 146 HIS A N 1
ATOM 1117 C CA . HIS A 1 146 ? 11.354 5.815 -12.701 1.00 96.50 146 HIS A CA 1
ATOM 1118 C C . HIS A 1 146 ? 11.819 4.595 -13.503 1.00 96.50 146 HIS A C 1
ATOM 1120 O O . HIS A 1 146 ? 12.589 4.781 -14.450 1.00 96.50 146 HIS A O 1
ATOM 1126 N N . GLY A 1 147 ? 11.406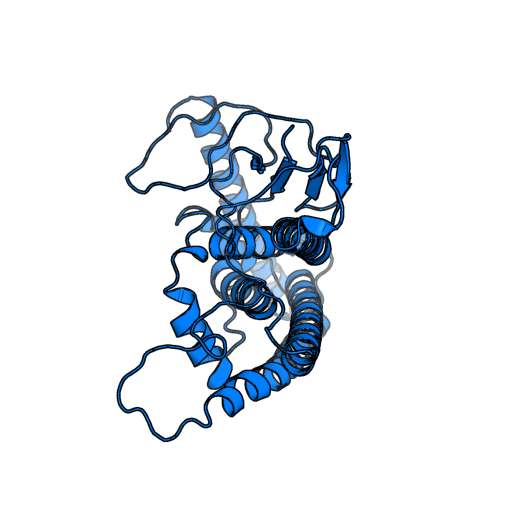 3.388 -13.110 1.00 96.38 147 GLY A N 1
ATOM 1127 C CA . GLY A 1 147 ? 11.844 2.138 -13.723 1.00 96.38 147 GLY A CA 1
ATOM 1128 C C . GLY A 1 147 ? 10.743 1.315 -14.386 1.00 96.38 147 GLY A C 1
ATOM 1129 O O . GLY A 1 147 ? 11.048 0.557 -15.299 1.00 96.38 147 GLY A O 1
ATOM 1130 N N . SER A 1 148 ? 9.480 1.427 -13.971 1.00 97.00 148 SER A N 1
ATOM 1131 C CA . SER A 1 148 ? 8.385 0.621 -14.525 1.00 97.00 148 SER A CA 1
ATOM 1132 C C . SER A 1 148 ? 7.813 1.228 -15.807 1.00 97.00 148 SER A C 1
ATOM 1134 O O . SER A 1 148 ? 7.526 2.427 -15.8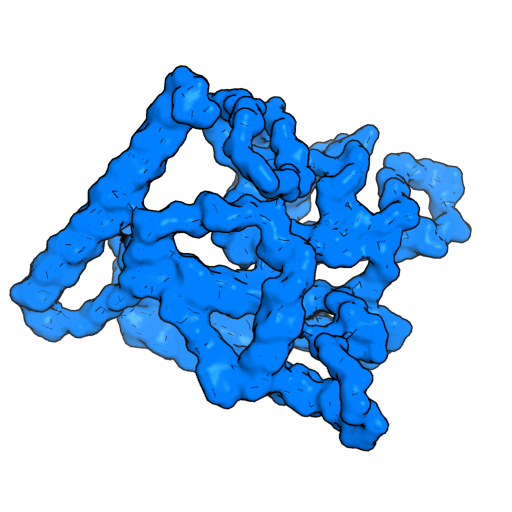93 1.00 97.00 148 SER A O 1
ATOM 1136 N N . ALA A 1 149 ? 7.529 0.368 -16.789 1.00 95.69 149 ALA A N 1
ATOM 1137 C CA . ALA A 1 149 ? 6.866 0.752 -18.027 1.00 95.69 149 ALA A CA 1
ATOM 1138 C C . ALA A 1 149 ? 5.483 1.371 -17.810 1.00 95.69 149 ALA A C 1
ATOM 1140 O O . ALA A 1 149 ? 5.047 2.142 -18.662 1.00 95.69 149 ALA A O 1
ATOM 1141 N N . MET A 1 150 ? 4.829 1.110 -16.673 1.00 93.31 150 MET A N 1
ATOM 1142 C CA . MET A 1 150 ? 3.552 1.727 -16.295 1.00 93.31 150 MET A CA 1
ATOM 1143 C C . MET A 1 150 ? 3.597 3.264 -16.324 1.00 93.31 150 MET A C 1
ATOM 1145 O O . MET A 1 150 ? 2.586 3.900 -16.635 1.00 93.31 150 MET A O 1
ATOM 1149 N N . PHE A 1 151 ? 4.762 3.865 -16.070 1.00 94.00 151 PHE A N 1
ATOM 1150 C CA . PHE A 1 151 ? 4.926 5.315 -15.957 1.00 94.00 151 PHE A CA 1
ATOM 1151 C C . PHE A 1 151 ? 5.606 5.971 -17.165 1.00 94.00 151 PHE A C 1
ATOM 1153 O O . PHE A 1 151 ? 5.793 7.188 -17.162 1.00 94.00 151 PHE A O 1
ATOM 1160 N N . VAL A 1 152 ? 5.932 5.217 -18.222 1.00 91.94 152 VAL A N 1
ATOM 1161 C CA . VAL A 1 152 ? 6.659 5.739 -19.399 1.00 91.94 152 VAL A CA 1
ATOM 1162 C C . VAL A 1 152 ? 5.903 6.866 -20.102 1.00 91.94 152 VAL A C 1
ATOM 1164 O O . VAL A 1 152 ? 6.528 7.804 -20.595 1.00 91.94 152 VAL A O 1
ATOM 1167 N N . LEU A 1 153 ? 4.569 6.800 -20.140 1.00 89.44 153 LEU A N 1
ATOM 1168 C CA . LEU A 1 153 ? 3.743 7.859 -20.733 1.00 89.44 153 LEU A CA 1
ATOM 1169 C C . LEU A 1 153 ? 3.522 9.062 -19.805 1.00 89.44 153 LEU A C 1
ATOM 1171 O O . LEU A 1 153 ? 3.093 10.111 -20.277 1.00 89.44 153 LEU A O 1
ATOM 1175 N N . LEU A 1 154 ? 3.793 8.920 -18.505 1.00 89.00 154 LEU A N 1
ATOM 1176 C CA . LEU A 1 154 ? 3.543 9.957 -17.500 1.00 89.00 154 LEU A CA 1
ATOM 1177 C C . LEU A 1 154 ? 4.801 10.761 -17.172 1.00 89.00 154 LEU A C 1
ATOM 1179 O O . LEU A 1 154 ? 4.713 11.953 -16.888 1.00 89.00 154 LEU A O 1
ATOM 1183 N N . GLN A 1 155 ? 5.969 10.122 -17.205 1.00 90.75 155 GLN A N 1
ATOM 1184 C CA . GLN A 1 155 ? 7.228 10.772 -16.870 1.00 90.75 155 GLN A CA 1
ATOM 1185 C C . GLN A 1 155 ? 8.433 10.132 -17.558 1.00 90.75 155 GLN A C 1
ATOM 1187 O O . GLN A 1 155 ? 8.442 8.953 -17.927 1.00 90.75 155 GLN A O 1
ATOM 1192 N N . ARG A 1 156 ? 9.498 10.932 -17.694 1.00 89.69 156 ARG A N 1
ATOM 1193 C CA . ARG A 1 156 ? 10.788 10.455 -18.191 1.00 89.69 156 ARG A CA 1
ATOM 1194 C C . ARG A 1 156 ? 11.361 9.415 -17.225 1.00 89.69 156 ARG A C 1
ATOM 1196 O O . ARG A 1 156 ? 11.448 9.655 -16.024 1.00 89.69 156 ARG A O 1
ATOM 1203 N N . GLN A 1 157 ? 11.771 8.282 -17.784 1.00 92.75 157 GLN A N 1
ATOM 1204 C CA . GLN A 1 157 ? 12.390 7.197 -17.031 1.00 92.75 157 GLN A CA 1
ATOM 1205 C C . GLN A 1 157 ? 13.833 7.548 -16.652 1.00 92.75 157 GLN A C 1
ATOM 1207 O O . GLN A 1 157 ? 14.548 8.184 -17.432 1.00 92.75 157 GLN A O 1
ATOM 1212 N N . ASP A 1 158 ? 14.234 7.128 -15.455 1.00 94.94 158 ASP A N 1
ATOM 1213 C CA . ASP A 1 158 ? 15.582 7.297 -14.909 1.00 94.94 158 ASP A CA 1
ATOM 1214 C C . ASP A 1 158 ? 15.970 6.017 -14.164 1.00 94.94 158 ASP A C 1
ATOM 1216 O O . ASP A 1 158 ? 15.694 5.821 -12.979 1.00 94.94 158 ASP A O 1
ATOM 1220 N N . ILE A 1 159 ? 16.593 5.108 -14.904 1.00 95.00 159 ILE A N 1
ATOM 1221 C CA . ILE A 1 159 ? 16.848 3.737 -14.460 1.00 95.00 159 ILE A CA 1
ATOM 1222 C C . ILE A 1 159 ? 17.884 3.710 -13.335 1.00 95.00 159 ILE A C 1
ATOM 1224 O O . ILE A 1 159 ? 17.771 2.904 -12.408 1.00 95.00 159 ILE A O 1
ATOM 1228 N N . THR A 1 160 ? 18.844 4.638 -13.357 1.00 95.81 160 THR A N 1
ATOM 1229 C CA . THR A 1 160 ? 19.821 4.786 -12.276 1.00 95.81 160 THR A CA 1
ATOM 1230 C C . THR A 1 160 ? 19.131 5.226 -10.988 1.00 95.81 160 THR A C 1
ATOM 1232 O O . THR A 1 160 ? 19.302 4.567 -9.959 1.00 95.81 160 THR A O 1
ATOM 1235 N N . SER A 1 161 ? 18.287 6.263 -11.044 1.00 96.00 161 SER A N 1
ATOM 1236 C CA . SER A 1 161 ? 17.495 6.687 -9.881 1.00 96.00 161 SER A CA 1
ATOM 1237 C C . SER A 1 161 ? 16.559 5.585 -9.387 1.00 96.00 161 SER A C 1
ATOM 1239 O O . SER A 1 161 ? 16.434 5.387 -8.178 1.00 96.00 161 SER A O 1
ATOM 1241 N N . SER A 1 162 ? 15.953 4.821 -10.300 1.00 97.44 162 SER A N 1
ATOM 1242 C CA . SER A 1 162 ? 15.117 3.669 -9.956 1.00 97.44 162 SER A CA 1
ATOM 1243 C C . SER A 1 162 ? 15.891 2.613 -9.161 1.00 97.44 162 SER A C 1
ATOM 1245 O O . SER A 1 162 ? 15.461 2.197 -8.084 1.00 97.44 162 SER A O 1
ATOM 1247 N N . ARG A 1 163 ? 17.074 2.218 -9.648 1.00 97.38 163 ARG A N 1
ATOM 1248 C CA . ARG A 1 163 ? 17.930 1.219 -8.994 1.00 97.38 163 ARG A CA 1
ATOM 1249 C C . ARG A 1 163 ? 18.403 1.680 -7.617 1.00 97.38 163 ARG A C 1
ATOM 1251 O O . ARG A 1 163 ? 18.366 0.891 -6.676 1.00 97.38 163 ARG A O 1
ATOM 1258 N N . ILE A 1 164 ? 18.819 2.942 -7.491 1.00 98.19 164 ILE A N 1
ATOM 1259 C CA . ILE A 1 164 ? 19.239 3.528 -6.209 1.00 98.19 164 ILE A CA 1
ATOM 1260 C C . ILE A 1 164 ? 18.070 3.528 -5.217 1.00 98.19 164 ILE A C 1
ATOM 1262 O O . ILE A 1 164 ? 18.241 3.106 -4.075 1.00 98.19 164 ILE A O 1
ATOM 1266 N N . ALA A 1 165 ? 16.876 3.944 -5.652 1.00 98.44 165 ALA A N 1
ATOM 1267 C CA . ALA A 1 165 ? 15.686 3.958 -4.805 1.00 98.44 165 ALA A CA 1
ATOM 1268 C C . ALA A 1 165 ? 15.279 2.544 -4.356 1.00 98.44 165 ALA A C 1
ATOM 1270 O O . ALA A 1 165 ? 14.976 2.342 -3.182 1.00 98.44 165 ALA A O 1
ATOM 1271 N N . LEU A 1 166 ? 15.347 1.549 -5.248 1.00 98.38 166 LEU A N 1
ATOM 1272 C CA . LEU A 1 166 ? 15.044 0.158 -4.904 1.00 98.38 166 LEU A CA 1
ATOM 1273 C C . LEU A 1 166 ? 16.071 -0.432 -3.927 1.00 98.38 166 LEU A C 1
ATOM 1275 O O . LEU A 1 166 ? 15.702 -1.132 -2.986 1.00 98.38 166 LEU A O 1
ATOM 1279 N N . GLN A 1 167 ? 17.358 -0.124 -4.110 1.00 98.38 167 GLN A N 1
ATOM 1280 C CA . GLN A 1 167 ? 18.404 -0.534 -3.173 1.00 98.38 167 GLN A CA 1
ATOM 1281 C C . GLN A 1 167 ? 18.201 0.104 -1.791 1.00 98.38 167 GLN A C 1
ATOM 1283 O O . GLN A 1 167 ? 18.312 -0.589 -0.781 1.00 98.38 167 GLN A O 1
ATOM 1288 N N . ALA A 1 168 ? 17.861 1.394 -1.740 1.00 98.56 168 ALA A N 1
ATOM 1289 C CA . ALA A 1 168 ? 17.547 2.085 -0.493 1.00 98.56 168 ALA A CA 1
ATOM 1290 C C . ALA A 1 168 ? 16.306 1.485 0.192 1.00 98.56 168 ALA A C 1
ATOM 1292 O O . ALA A 1 168 ? 16.354 1.218 1.389 1.00 98.56 168 ALA A O 1
ATOM 1293 N N . CYS A 1 169 ? 15.243 1.187 -0.567 1.00 98.69 169 CYS A N 1
ATOM 1294 C CA . CYS A 1 169 ? 14.042 0.504 -0.071 1.00 98.69 169 CYS A CA 1
ATOM 1295 C C . CYS A 1 169 ? 14.400 -0.816 0.630 1.00 98.69 169 CYS A C 1
ATOM 1297 O O . CYS A 1 169 ? 14.021 -1.037 1.779 1.00 98.69 169 CYS A O 1
ATOM 1299 N N . ARG A 1 170 ? 15.216 -1.658 -0.018 1.00 98.50 170 ARG A N 1
ATOM 1300 C CA . ARG A 1 170 ? 15.698 -2.916 0.576 1.00 98.50 170 ARG A CA 1
ATOM 1301 C C . ARG A 1 170 ? 16.562 -2.689 1.818 1.00 98.50 170 ARG A C 1
ATOM 1303 O O . ARG A 1 170 ? 16.475 -3.467 2.758 1.00 98.50 170 ARG A O 1
ATOM 1310 N N . GLY A 1 171 ? 17.365 -1.624 1.847 1.00 98.31 171 GLY A N 1
ATOM 1311 C CA . GLY A 1 171 ? 18.149 -1.242 3.024 1.00 98.31 171 GLY A CA 1
ATOM 1312 C C . GLY A 1 171 ? 17.286 -0.854 4.229 1.00 98.31 171 GLY A C 1
ATOM 1313 O O . GLY A 1 171 ? 17.633 -1.192 5.358 1.00 98.31 171 GLY A O 1
ATOM 1314 N N . VAL A 1 172 ? 16.148 -0.192 4.002 1.00 98.50 172 VAL A N 1
ATOM 1315 C CA . VAL A 1 172 ? 15.167 0.106 5.058 1.00 98.50 172 VAL A CA 1
ATOM 1316 C C . VAL A 1 172 ? 14.467 -1.175 5.518 1.00 98.50 172 VAL A C 1
ATOM 1318 O O . VAL A 1 172 ? 14.404 -1.432 6.718 1.00 98.50 172 VAL A O 1
ATOM 1321 N N . LEU A 1 173 ? 14.028 -2.029 4.585 1.00 98.44 173 LEU A N 1
ATOM 1322 C CA . LEU A 1 173 ? 13.399 -3.312 4.921 1.00 98.44 173 LEU A CA 1
ATOM 1323 C C . LEU A 1 173 ? 14.330 -4.253 5.692 1.00 98.44 173 LEU A C 1
ATOM 1325 O O . LEU A 1 173 ? 13.855 -4.962 6.567 1.00 98.44 173 LEU A O 1
ATOM 1329 N N . ALA A 1 174 ? 15.644 -4.210 5.460 1.00 97.62 174 ALA A N 1
ATOM 1330 C CA . ALA A 1 174 ? 16.602 -4.987 6.248 1.00 97.62 174 ALA A CA 1
ATOM 1331 C C . ALA A 1 174 ? 16.624 -4.583 7.736 1.00 97.62 174 ALA A C 1
ATOM 1333 O O . ALA A 1 174 ? 16.882 -5.420 8.597 1.00 97.62 174 ALA A O 1
ATOM 1334 N N . LYS A 1 175 ? 16.316 -3.319 8.065 1.00 96.81 175 LYS A N 1
ATOM 1335 C CA . LYS A 1 175 ? 16.143 -2.891 9.466 1.00 96.81 175 LYS A CA 1
ATOM 1336 C C . LYS A 1 175 ? 14.868 -3.485 10.060 1.00 96.81 175 LYS A C 1
ATOM 1338 O O . LYS A 1 175 ? 14.901 -4.000 11.172 1.00 96.81 175 LYS A O 1
ATOM 1343 N N . VAL A 1 176 ? 13.776 -3.454 9.291 1.00 96.31 176 VAL A N 1
ATOM 1344 C CA . VAL A 1 176 ? 12.494 -4.059 9.682 1.00 96.31 176 VAL A CA 1
ATOM 1345 C C . VAL A 1 176 ? 12.648 -5.571 9.872 1.00 96.31 176 VAL A C 1
ATOM 1347 O O . VAL A 1 176 ? 12.147 -6.116 10.847 1.00 96.31 176 VAL A O 1
ATOM 1350 N N . ASP A 1 177 ? 13.405 -6.250 9.009 1.00 95.56 177 ASP A N 1
ATOM 1351 C CA . ASP A 1 177 ? 13.709 -7.681 9.131 1.00 95.56 177 ASP A CA 1
ATOM 1352 C C . ASP A 1 177 ? 14.346 -8.038 10.479 1.00 95.56 177 ASP A C 1
ATOM 1354 O O . ASP A 1 177 ? 13.977 -9.045 11.085 1.00 95.56 177 ASP A O 1
ATOM 1358 N N . GLY A 1 178 ? 15.225 -7.179 11.005 1.00 91.31 178 GLY A N 1
ATOM 1359 C CA . GLY A 1 178 ? 15.777 -7.326 12.353 1.00 91.31 178 GLY A CA 1
ATOM 1360 C C . GLY A 1 178 ? 14.693 -7.355 13.438 1.00 91.31 178 GLY A C 1
ATOM 1361 O O . GLY A 1 178 ? 14.749 -8.190 14.343 1.00 91.31 178 GLY A O 1
ATOM 1362 N N . CYS A 1 179 ? 13.655 -6.521 13.317 1.00 89.31 179 CYS A N 1
ATOM 1363 C CA . CYS A 1 179 ? 12.526 -6.498 14.254 1.00 89.31 179 CYS A CA 1
ATOM 1364 C C . CYS A 1 179 ? 11.730 -7.813 14.240 1.00 89.31 179 CYS A C 1
ATOM 1366 O O . CYS A 1 179 ? 11.324 -8.293 15.298 1.00 89.31 179 CYS A O 1
ATOM 1368 N N . TYR A 1 180 ? 11.538 -8.421 13.066 1.00 86.25 180 TYR A N 1
ATOM 1369 C CA . TYR A 1 180 ? 10.809 -9.692 12.929 1.00 86.25 180 TYR A CA 1
ATOM 1370 C C . TYR A 1 180 ? 11.682 -10.921 13.199 1.00 86.25 180 TYR A C 1
ATOM 1372 O O . TYR A 1 180 ? 11.154 -11.978 13.530 1.00 86.25 180 TYR A O 1
ATOM 1380 N N . SER A 1 181 ? 13.005 -10.790 13.108 1.00 82.12 181 SER A N 1
ATOM 1381 C CA . SER A 1 181 ? 13.948 -11.869 13.420 1.00 82.12 181 SER A CA 1
ATOM 1382 C C . SER A 1 181 ? 14.124 -12.069 14.929 1.00 82.12 181 SER A C 1
ATOM 1384 O O . SER A 1 181 ? 14.245 -13.202 15.387 1.00 82.12 181 SER A O 1
ATOM 1386 N N . HIS A 1 182 ? 14.111 -10.985 15.716 1.00 65.88 182 HIS A N 1
ATOM 1387 C CA . HIS A 1 182 ? 14.361 -11.033 17.164 1.00 65.88 182 HIS A CA 1
ATOM 1388 C C . HIS A 1 182 ? 13.124 -11.295 18.026 1.00 65.88 182 HIS A C 1
ATOM 1390 O O . HIS A 1 182 ? 13.259 -11.845 19.118 1.00 65.88 182 HIS A O 1
ATOM 1396 N N . SER A 1 183 ? 11.921 -10.974 17.545 1.00 58.38 183 SER A N 1
ATOM 1397 C CA . SER A 1 183 ? 10.666 -11.283 18.255 1.00 58.38 183 SER A CA 1
ATOM 1398 C C . SER A 1 183 ? 10.390 -12.794 18.388 1.00 58.38 183 SER A C 1
ATOM 1400 O O . SER A 1 183 ? 9.411 -13.193 19.001 1.00 58.38 183 SER A O 1
ATOM 1402 N N . LEU A 1 184 ? 11.279 -13.639 17.851 1.00 48.56 184 LEU A N 1
ATOM 1403 C CA . LEU A 1 184 ? 11.221 -15.102 17.848 1.00 48.56 184 LEU A CA 1
ATOM 1404 C C . LEU A 1 184 ? 12.147 -15.764 18.886 1.00 48.56 184 LEU A C 1
ATOM 1406 O O . LEU A 1 184 ? 12.414 -16.959 18.793 1.00 48.56 184 LEU A O 1
ATOM 1410 N N . GLY A 1 185 ? 12.617 -15.023 19.893 1.00 36.28 185 GLY A N 1
ATOM 1411 C CA . GLY A 1 185 ? 13.380 -15.554 21.033 1.00 36.28 185 GLY A CA 1
ATOM 1412 C C . GLY A 1 185 ? 12.591 -16.463 21.993 1.00 36.28 185 GLY A C 1
ATOM 1413 O O . GLY A 1 185 ? 12.891 -16.477 23.182 1.00 36.28 185 GLY A O 1
ATOM 1414 N N . LEU A 1 186 ? 11.595 -17.210 21.505 1.00 40.69 186 LEU A N 1
ATOM 1415 C CA . LEU A 1 186 ? 10.968 -18.330 22.209 1.00 40.69 186 LEU A CA 1
ATOM 1416 C C . LEU A 1 186 ? 11.511 -19.643 21.631 1.00 40.69 186 LEU A C 1
ATOM 1418 O O . LEU A 1 186 ? 10.819 -20.400 20.951 1.00 40.69 186 LEU A O 1
ATOM 1422 N N . GLU A 1 187 ? 12.781 -19.920 21.924 1.00 37.38 187 GLU A N 1
ATOM 1423 C CA . GLU A 1 187 ? 13.282 -21.292 21.978 1.00 37.38 187 GLU A CA 1
ATOM 1424 C C . GLU A 1 187 ? 12.489 -22.025 23.075 1.00 37.38 187 GLU A C 1
ATOM 1426 O O . GLU A 1 187 ? 12.799 -21.899 24.258 1.00 37.38 187 GLU A O 1
ATOM 1431 N N . GLY A 1 188 ? 11.415 -22.740 22.724 1.00 36.69 188 GLY A N 1
ATOM 1432 C CA . GLY A 1 188 ? 10.704 -23.534 23.733 1.00 36.69 188 GLY A CA 1
ATOM 1433 C C . GLY A 1 188 ? 9.334 -24.112 23.399 1.00 36.69 188 GLY A C 1
ATOM 1434 O O . GLY A 1 188 ? 8.850 -24.918 24.188 1.00 36.69 188 GLY A O 1
ATOM 1435 N N . VAL A 1 189 ? 8.702 -23.769 22.273 1.00 38.66 189 VAL A N 1
ATOM 1436 C CA . VAL A 1 189 ? 7.431 -24.407 21.887 1.00 38.66 189 VAL A CA 1
ATOM 1437 C C . VAL A 1 189 ? 7.572 -25.018 20.500 1.00 38.66 189 VAL A C 1
ATOM 1439 O O . VAL A 1 189 ? 7.333 -24.384 19.475 1.00 38.66 189 VAL A O 1
ATOM 1442 N N . GLU A 1 190 ? 7.999 -26.280 20.474 1.00 37.31 190 GLU A N 1
ATOM 1443 C CA . GLU A 1 190 ? 7.830 -27.157 19.318 1.00 37.31 190 GLU A CA 1
ATOM 1444 C C . GLU A 1 190 ? 6.324 -27.340 19.063 1.00 37.31 190 GLU A C 1
ATOM 1446 O O . GLU A 1 190 ? 5.686 -28.237 19.608 1.00 37.31 190 GLU A O 1
ATOM 1451 N N . GLY A 1 191 ? 5.742 -26.443 18.264 1.00 37.03 191 GLY A N 1
ATOM 1452 C CA . GLY A 1 191 ? 4.352 -26.518 17.813 1.00 37.03 191 GLY A CA 1
ATOM 1453 C C . GLY A 1 191 ? 3.570 -25.230 18.054 1.00 37.03 191 GLY A C 1
ATOM 1454 O O . GLY A 1 191 ? 2.860 -25.114 19.044 1.00 37.03 191 GLY A O 1
ATOM 1455 N N . GLY A 1 192 ? 3.655 -24.277 17.127 1.00 38.66 192 GLY A N 1
ATOM 1456 C CA . GLY A 1 192 ? 2.778 -23.105 17.131 1.00 38.66 192 GLY A CA 1
ATOM 1457 C C . GLY A 1 192 ? 3.109 -22.135 16.006 1.00 38.66 192 GLY A C 1
ATOM 1458 O O . GLY A 1 192 ? 4.145 -21.486 16.029 1.00 38.66 192 GLY A O 1
ATOM 1459 N N . GLU A 1 193 ? 2.241 -22.073 15.001 1.00 42.06 193 GLU A N 1
ATOM 1460 C CA . GLU A 1 193 ? 2.364 -21.317 13.747 1.00 42.06 193 GLU A CA 1
ATOM 1461 C C . GLU A 1 193 ? 2.131 -19.792 13.868 1.00 42.06 193 GLU A C 1
ATOM 1463 O O . GLU A 1 193 ? 1.756 -19.168 12.879 1.00 42.06 193 GLU A O 1
ATOM 1468 N N . ASP A 1 194 ? 2.374 -19.149 15.011 1.00 41.59 194 ASP A N 1
ATOM 1469 C CA . ASP A 1 194 ? 2.021 -17.730 15.174 1.00 41.59 194 ASP A CA 1
ATOM 1470 C C . ASP A 1 194 ? 3.211 -16.789 14.965 1.00 41.59 194 ASP A C 1
ATOM 1472 O O . ASP A 1 194 ? 4.050 -16.560 15.832 1.00 41.59 194 ASP A O 1
ATOM 1476 N N . CYS A 1 195 ? 3.282 -16.223 13.759 1.00 42.25 195 CYS A N 1
ATOM 1477 C CA . CYS A 1 195 ? 4.099 -15.049 13.460 1.00 42.25 195 CYS A CA 1
ATOM 1478 C C . CYS A 1 195 ? 3.186 -13.812 13.423 1.00 42.25 195 CYS A C 1
ATOM 1480 O O . CYS A 1 195 ? 2.695 -13.443 12.355 1.00 42.25 195 CYS A O 1
ATOM 1482 N N . GLY A 1 196 ? 2.959 -13.184 14.577 1.00 42.97 196 GLY A N 1
ATOM 1483 C CA . GLY A 1 196 ? 2.257 -11.902 14.701 1.00 42.97 196 GLY A CA 1
ATOM 1484 C C . GLY A 1 196 ? 1.986 -11.576 16.166 1.00 42.97 196 GLY A C 1
ATOM 1485 O O . GLY A 1 196 ? 1.385 -12.394 16.842 1.00 42.97 196 GLY A O 1
ATOM 1486 N N . GLY A 1 197 ? 2.438 -10.419 16.658 1.00 48.28 197 GLY A N 1
ATOM 1487 C CA . GLY A 1 197 ? 2.203 -9.980 18.043 1.00 48.28 197 GLY A CA 1
ATOM 1488 C C . GLY A 1 197 ? 2.661 -10.960 19.137 1.00 48.28 197 GLY A C 1
ATOM 1489 O O . GLY A 1 197 ? 3.174 -12.041 18.870 1.00 48.28 197 GLY A O 1
ATOM 1490 N N . VAL A 1 198 ? 2.489 -10.570 20.400 1.00 46.16 198 VAL A N 1
ATOM 1491 C CA . VAL A 1 198 ? 2.739 -11.449 21.558 1.00 46.16 198 VAL A CA 1
ATOM 1492 C C . VAL A 1 198 ? 1.673 -12.566 21.655 1.00 46.16 198 VAL A C 1
ATOM 1494 O O . VAL A 1 198 ? 1.950 -13.597 22.256 1.00 46.16 198 VAL A O 1
ATOM 1497 N N . ASP A 1 199 ? 0.529 -12.415 20.960 1.00 53.22 199 ASP A N 1
ATOM 1498 C CA . ASP A 1 199 ? -0.653 -13.299 21.031 1.00 53.22 199 ASP A CA 1
ATOM 1499 C C . ASP A 1 199 ? -1.269 -13.692 19.657 1.00 53.22 199 ASP A C 1
ATOM 1501 O O . ASP A 1 199 ? -2.457 -14.001 19.566 1.00 53.22 199 ASP A O 1
ATOM 1505 N N . GLY A 1 200 ? -0.535 -13.623 18.540 1.00 66.19 200 GLY A N 1
ATOM 1506 C CA . GLY A 1 200 ? -1.102 -13.899 17.198 1.00 66.19 200 GLY A CA 1
ATOM 1507 C C . GLY A 1 200 ? -1.908 -12.733 16.591 1.00 66.19 200 GLY A C 1
ATOM 1508 O O . GLY A 1 200 ? -2.434 -12.829 15.472 1.00 66.19 200 GLY A O 1
ATOM 1509 N N . THR A 1 201 ? -2.010 -11.611 17.313 1.00 82.19 201 THR A N 1
ATOM 1510 C CA . THR A 1 201 ? -2.754 -10.410 16.912 1.00 82.19 201 THR A CA 1
ATOM 1511 C C . THR A 1 201 ? -1.953 -9.556 15.933 1.00 82.19 201 THR A C 1
ATOM 1513 O O . THR A 1 201 ? -0.822 -9.161 16.224 1.00 82.19 201 THR A O 1
ATOM 1516 N N . ALA A 1 202 ? -2.555 -9.228 14.789 1.00 92.31 202 ALA A N 1
ATOM 1517 C CA . ALA A 1 202 ? -1.970 -8.315 13.817 1.00 92.31 202 ALA A CA 1
ATOM 1518 C C . ALA A 1 202 ? -1.881 -6.885 14.375 1.00 92.31 202 ALA A C 1
ATOM 1520 O O . ALA A 1 202 ? -2.776 -6.413 15.074 1.00 92.31 202 ALA A O 1
ATOM 1521 N N . THR A 1 203 ? -0.817 -6.177 14.015 1.00 95.06 203 THR A N 1
ATOM 1522 C CA . THR A 1 203 ? -0.625 -4.753 14.311 1.00 95.06 203 THR A CA 1
ATOM 1523 C C . THR A 1 203 ? -0.887 -3.892 13.074 1.00 95.06 203 THR A C 1
ATOM 1525 O O . THR A 1 203 ? -0.947 -4.379 11.937 1.00 95.06 203 THR A O 1
ATOM 1528 N N . ILE A 1 204 ? -0.999 -2.575 13.264 1.00 97.00 204 ILE A N 1
ATOM 1529 C CA . ILE A 1 204 ? -1.054 -1.619 12.142 1.00 97.00 204 ILE A CA 1
ATOM 1530 C C . ILE A 1 204 ? 0.200 -1.754 11.264 1.00 97.00 204 ILE A C 1
ATOM 1532 O O . ILE A 1 204 ? 0.108 -1.748 10.035 1.00 97.00 204 ILE A O 1
ATOM 1536 N N . ALA A 1 205 ? 1.369 -1.921 11.891 1.00 96.88 205 ALA A N 1
ATOM 1537 C CA . ALA A 1 205 ? 2.639 -2.107 11.202 1.00 96.88 205 ALA A CA 1
ATOM 1538 C C . ALA A 1 205 ? 2.611 -3.330 10.269 1.00 96.88 205 ALA A C 1
ATOM 1540 O O . ALA A 1 205 ? 3.034 -3.221 9.116 1.00 96.88 205 ALA A O 1
ATOM 1541 N N . ASP A 1 206 ? 2.036 -4.448 10.725 1.00 96.50 206 ASP A N 1
ATOM 1542 C CA . ASP A 1 206 ? 1.891 -5.671 9.926 1.00 96.50 206 ASP A CA 1
ATOM 1543 C C . ASP A 1 206 ? 1.017 -5.443 8.685 1.00 96.50 206 ASP A C 1
ATOM 1545 O O . ASP A 1 206 ? 1.391 -5.840 7.580 1.00 96.50 206 ASP A O 1
ATOM 1549 N N . CYS A 1 207 ? -0.112 -4.740 8.838 1.00 97.50 207 CYS A N 1
ATOM 1550 C CA . CYS A 1 207 ? -1.017 -4.424 7.727 1.00 97.50 207 CYS A CA 1
ATOM 1551 C C . CYS A 1 207 ? -0.314 -3.584 6.650 1.00 97.50 207 CYS A C 1
ATOM 1553 O O . CYS A 1 207 ? -0.422 -3.854 5.449 1.00 97.50 207 CYS A O 1
ATOM 1555 N N . LEU A 1 208 ? 0.440 -2.567 7.079 1.00 98.25 208 LEU A N 1
ATOM 1556 C CA . LEU A 1 208 ? 1.215 -1.706 6.187 1.00 98.25 208 LEU A CA 1
ATOM 1557 C C . LEU A 1 208 ? 2.325 -2.487 5.485 1.00 98.25 208 LEU A C 1
ATOM 1559 O O . LEU A 1 208 ? 2.455 -2.397 4.261 1.00 98.25 208 LEU A O 1
ATOM 1563 N N . LEU A 1 209 ? 3.101 -3.260 6.244 1.00 98.31 209 LEU A N 1
ATOM 1564 C CA . LEU A 1 209 ? 4.220 -4.037 5.725 1.00 98.31 209 LEU A CA 1
ATOM 1565 C C . LEU A 1 209 ? 3.730 -5.054 4.701 1.00 98.31 209 LEU A C 1
ATOM 1567 O O . LEU A 1 209 ? 4.222 -5.068 3.573 1.00 98.31 209 LEU A O 1
ATOM 1571 N N . PHE A 1 210 ? 2.720 -5.852 5.049 1.00 97.62 210 PHE A N 1
ATOM 1572 C CA . PHE A 1 210 ? 2.187 -6.856 4.140 1.00 97.62 210 PHE A CA 1
ATOM 1573 C C . PHE A 1 210 ? 1.652 -6.228 2.850 1.00 97.62 210 PHE A C 1
ATOM 1575 O O . PHE A 1 210 ? 1.989 -6.706 1.766 1.00 97.62 210 PHE A O 1
ATOM 1582 N N . SER A 1 211 ? 0.916 -5.113 2.946 1.00 97.56 211 SER A N 1
ATOM 1583 C CA . SER A 1 211 ? 0.405 -4.413 1.762 1.00 97.56 211 SER A CA 1
ATOM 1584 C C . SER A 1 211 ? 1.521 -3.999 0.793 1.00 97.56 211 SER A C 1
ATOM 1586 O O . SER A 1 211 ? 1.360 -4.158 -0.415 1.00 97.56 211 SER A O 1
ATOM 1588 N N . LEU A 1 212 ? 2.672 -3.533 1.302 1.00 98.44 212 LEU A N 1
ATOM 1589 C CA . LEU A 1 212 ? 3.842 -3.183 0.493 1.00 98.44 212 LEU A CA 1
ATOM 1590 C C . LEU A 1 212 ? 4.456 -4.417 -0.162 1.00 98.44 212 LEU A C 1
ATOM 1592 O O . LEU A 1 212 ? 4.708 -4.410 -1.369 1.00 98.44 212 LEU A O 1
ATOM 1596 N N . LEU A 1 213 ? 4.711 -5.461 0.628 1.00 98.12 213 LEU A N 1
ATOM 1597 C CA . LEU A 1 213 ? 5.385 -6.667 0.150 1.00 98.12 213 LEU A CA 1
ATOM 1598 C C . LEU A 1 213 ? 4.567 -7.381 -0.927 1.00 98.12 213 LEU A C 1
ATOM 1600 O O . LEU A 1 213 ? 5.112 -7.825 -1.937 1.00 98.12 213 LEU A O 1
ATOM 1604 N N . GLU A 1 214 ? 3.261 -7.482 -0.719 1.00 95.75 214 GLU A N 1
ATOM 1605 C CA . GLU A 1 214 ? 2.345 -8.077 -1.680 1.00 95.75 214 GLU A CA 1
ATOM 1606 C C . GLU A 1 214 ? 2.181 -7.197 -2.921 1.00 95.75 214 GLU A C 1
ATOM 1608 O O . GLU A 1 214 ? 2.323 -7.700 -4.029 1.00 95.75 214 GLU A O 1
ATOM 1613 N N . PHE A 1 215 ? 1.977 -5.884 -2.774 1.00 96.12 215 PHE A N 1
ATOM 1614 C CA . PHE A 1 215 ? 1.871 -4.978 -3.921 1.00 96.12 215 PHE A CA 1
ATOM 1615 C C . PHE A 1 215 ? 3.129 -5.014 -4.796 1.00 96.12 215 PHE A C 1
ATOM 1617 O O . PHE A 1 215 ? 3.035 -5.094 -6.020 1.00 96.12 215 PHE A O 1
ATOM 1624 N N . ALA A 1 216 ? 4.321 -5.012 -4.196 1.00 97.88 216 ALA A N 1
ATOM 1625 C CA . ALA A 1 216 ? 5.566 -5.113 -4.949 1.00 97.88 216 ALA A CA 1
ATOM 1626 C C . ALA A 1 216 ? 5.678 -6.439 -5.720 1.00 97.88 216 ALA A C 1
ATOM 1628 O O . ALA A 1 216 ? 6.091 -6.441 -6.884 1.00 97.88 216 ALA A O 1
ATOM 1629 N N . ARG A 1 217 ? 5.263 -7.550 -5.103 1.00 96.56 217 ARG A N 1
ATOM 1630 C CA . ARG A 1 217 ? 5.318 -8.882 -5.711 1.00 96.56 217 ARG A CA 1
ATOM 1631 C C . ARG A 1 217 ? 4.259 -9.064 -6.797 1.00 96.56 217 ARG A C 1
ATOM 1633 O O . ARG A 1 217 ? 4.611 -9.389 -7.926 1.00 96.56 217 ARG A O 1
ATOM 1640 N N . GLU A 1 218 ? 2.994 -8.828 -6.472 1.00 94.00 218 GLU A N 1
ATOM 1641 C CA . GLU A 1 218 ? 1.855 -9.123 -7.347 1.00 94.00 218 GLU A CA 1
ATOM 1642 C C . GLU A 1 218 ? 1.701 -8.094 -8.473 1.00 94.00 218 GLU A C 1
ATOM 1644 O O . GLU A 1 218 ? 1.421 -8.470 -9.608 1.00 94.00 218 GLU A O 1
ATOM 1649 N N . MET A 1 219 ? 1.925 -6.800 -8.209 1.00 93.75 219 MET A N 1
ATOM 1650 C CA . MET A 1 219 ? 1.772 -5.755 -9.231 1.00 93.75 219 MET A CA 1
ATOM 1651 C C . MET A 1 219 ? 3.048 -5.548 -10.053 1.00 93.75 219 MET A C 1
ATOM 1653 O O . MET A 1 219 ? 2.983 -5.379 -11.269 1.00 93.75 219 MET A O 1
ATOM 1657 N N . TYR A 1 220 ? 4.217 -5.548 -9.404 1.00 96.50 220 TYR A N 1
ATOM 1658 C CA . TYR A 1 220 ? 5.488 -5.184 -10.046 1.00 96.50 220 TYR A CA 1
ATOM 1659 C C . TYR A 1 220 ? 6.441 -6.357 -10.272 1.00 96.50 220 TYR A C 1
ATOM 1661 O O . TYR A 1 220 ? 7.505 -6.153 -10.863 1.00 96.50 220 TYR A O 1
ATOM 1669 N N . GLY A 1 221 ? 6.095 -7.571 -9.837 1.00 96.50 221 GLY A N 1
ATOM 1670 C CA . GLY A 1 221 ? 6.959 -8.743 -9.988 1.00 96.50 221 GLY A CA 1
ATOM 1671 C C . GLY A 1 221 ? 8.285 -8.632 -9.228 1.00 96.50 221 GLY A C 1
ATOM 1672 O O . GLY A 1 221 ? 9.260 -9.267 -9.624 1.00 96.50 221 GLY A O 1
ATOM 1673 N N . ILE A 1 222 ? 8.353 -7.800 -8.182 1.00 97.62 222 ILE A N 1
ATOM 1674 C CA . ILE A 1 222 ? 9.562 -7.586 -7.383 1.00 97.62 222 ILE A CA 1
ATOM 1675 C C . ILE A 1 222 ? 9.422 -8.281 -6.033 1.00 97.62 222 ILE A C 1
ATOM 1677 O O . ILE A 1 222 ? 8.596 -7.902 -5.205 1.00 97.62 222 ILE A O 1
ATOM 1681 N N . ASP A 1 223 ? 10.298 -9.253 -5.781 1.00 97.50 223 ASP A N 1
ATOM 1682 C CA . ASP A 1 223 ? 10.489 -9.804 -4.444 1.00 97.50 223 ASP A CA 1
ATOM 1683 C C . ASP A 1 223 ? 11.369 -8.861 -3.608 1.00 97.50 223 ASP A C 1
ATOM 1685 O O . ASP A 1 223 ? 12.600 -8.820 -3.728 1.00 97.50 223 ASP A O 1
ATOM 1689 N N . LEU A 1 224 ? 10.722 -8.072 -2.750 1.00 97.94 224 LEU A N 1
ATOM 1690 C CA . LEU A 1 224 ? 11.422 -7.177 -1.837 1.00 97.94 224 LEU A CA 1
ATOM 1691 C C . LEU A 1 224 ? 12.134 -7.922 -0.706 1.00 97.94 224 LEU A C 1
ATOM 1693 O O . LEU A 1 224 ? 13.092 -7.362 -0.186 1.00 97.94 224 LEU A O 1
ATOM 1697 N N . VAL A 1 225 ? 11.739 -9.154 -0.362 1.00 96.38 225 VAL A N 1
ATOM 1698 C CA . VAL A 1 225 ? 12.196 -9.875 0.843 1.00 96.38 225 VAL A CA 1
ATOM 1699 C C . VAL A 1 225 ? 13.297 -10.903 0.587 1.00 96.38 225 VAL A C 1
ATOM 1701 O O . VAL A 1 225 ? 13.700 -11.619 1.501 1.00 96.38 225 VAL A O 1
ATOM 1704 N N . THR A 1 226 ? 13.826 -11.008 -0.635 1.00 96.44 226 THR A N 1
ATOM 1705 C CA . THR A 1 226 ? 14.927 -11.942 -0.932 1.00 96.44 226 THR A CA 1
ATOM 1706 C C . THR A 1 226 ? 16.101 -11.746 0.040 1.00 96.44 226 THR A C 1
ATOM 1708 O O . THR A 1 226 ? 16.670 -10.659 0.091 1.00 96.44 226 THR A O 1
ATOM 1711 N N . GLY A 1 227 ? 16.488 -12.785 0.784 1.00 96.19 227 GLY A N 1
ATOM 1712 C CA . GLY A 1 227 ? 17.597 -12.722 1.749 1.00 96.19 227 GLY A CA 1
ATOM 1713 C C . GLY A 1 227 ? 17.261 -12.070 3.098 1.00 96.19 227 GLY A C 1
ATOM 1714 O O . GLY A 1 227 ? 18.183 -11.771 3.846 1.00 96.19 227 GLY A O 1
ATOM 1715 N N . MET A 1 228 ? 15.977 -11.844 3.397 1.00 96.81 228 MET A N 1
ATOM 1716 C CA . MET A 1 228 ? 15.470 -11.329 4.677 1.00 96.81 228 MET A CA 1
ATOM 1717 C C . MET A 1 228 ? 14.541 -12.376 5.303 1.00 96.81 228 MET A C 1
ATOM 1719 O O . MET A 1 228 ? 13.356 -12.452 4.973 1.00 96.81 228 MET A O 1
ATOM 1723 N N . GLU A 1 229 ? 15.103 -13.270 6.121 1.00 94.12 229 GLU A N 1
ATOM 1724 C CA . GLU A 1 229 ? 14.406 -14.475 6.597 1.00 94.12 229 GLU A CA 1
ATOM 1725 C C . GLU A 1 229 ? 13.204 -14.163 7.496 1.00 94.12 229 GLU A C 1
ATOM 1727 O O . GLU A 1 229 ? 12.174 -14.845 7.399 1.00 94.12 229 GLU A O 1
ATOM 1732 N N . GLY A 1 230 ? 13.313 -13.134 8.343 1.00 90.31 230 GLY A N 1
ATOM 1733 C CA . GLY A 1 230 ? 12.236 -12.677 9.218 1.00 90.31 230 GLY A CA 1
ATOM 1734 C C . GLY A 1 230 ? 11.039 -12.196 8.403 1.00 90.31 230 GLY A C 1
ATOM 1735 O O . GLY A 1 230 ? 9.919 -12.673 8.597 1.00 90.31 230 GLY A O 1
ATOM 1736 N N . LEU A 1 231 ? 11.282 -11.343 7.407 1.00 95.44 231 LEU A N 1
ATOM 1737 C CA . LEU A 1 231 ? 10.250 -10.834 6.503 1.00 95.44 231 LEU A CA 1
ATOM 1738 C C . LEU A 1 231 ? 9.671 -11.911 5.587 1.00 95.44 231 LEU A C 1
ATOM 1740 O O . LEU A 1 231 ? 8.469 -11.903 5.330 1.00 95.44 231 LEU A O 1
ATOM 1744 N N . GLN A 1 232 ? 10.476 -12.861 5.109 1.00 94.94 232 GLN A N 1
ATOM 1745 C CA . GLN A 1 232 ? 9.964 -13.998 4.336 1.00 94.94 232 GLN A CA 1
ATOM 1746 C C . GLN A 1 232 ? 9.019 -14.867 5.166 1.00 94.94 232 GLN A C 1
ATOM 1748 O O . GLN A 1 232 ? 7.989 -15.326 4.667 1.00 94.94 232 GLN A O 1
ATOM 1753 N N . ARG A 1 233 ? 9.363 -15.111 6.433 1.00 91.50 233 ARG A N 1
ATOM 1754 C CA . ARG A 1 233 ? 8.512 -15.861 7.359 1.00 91.50 233 ARG A CA 1
ATOM 1755 C C . ARG A 1 233 ? 7.229 -15.096 7.662 1.00 91.50 233 ARG A C 1
ATOM 1757 O O . ARG A 1 233 ? 6.157 -15.676 7.509 1.00 91.50 233 ARG A O 1
ATOM 1764 N N . PHE A 1 234 ? 7.347 -13.809 7.990 1.00 93.69 234 PHE A N 1
ATOM 1765 C CA . PHE A 1 234 ? 6.214 -12.906 8.176 1.00 93.69 234 PHE A CA 1
ATOM 1766 C C . PHE A 1 234 ? 5.280 -12.931 6.963 1.00 93.69 234 PHE A C 1
ATOM 1768 O O . PHE A 1 234 ? 4.099 -13.223 7.109 1.00 93.69 234 PHE A O 1
ATOM 1775 N N . GLN A 1 235 ? 5.806 -12.726 5.751 1.00 94.00 235 GLN A N 1
ATOM 1776 C CA . GLN A 1 235 ? 5.000 -12.692 4.530 1.00 94.00 235 GLN A CA 1
ATOM 1777 C C . GLN A 1 235 ? 4.249 -14.012 4.303 1.00 94.00 235 GLN A C 1
ATOM 1779 O O . GLN A 1 235 ? 3.086 -13.993 3.902 1.00 94.00 235 GLN A O 1
ATOM 1784 N N . ARG A 1 236 ? 4.886 -15.163 4.569 1.00 92.81 236 ARG A N 1
ATOM 1785 C CA . ARG A 1 236 ? 4.224 -16.473 4.470 1.00 92.81 236 ARG A CA 1
ATOM 1786 C C . ARG A 1 236 ? 3.128 -16.657 5.515 1.00 92.81 236 ARG A C 1
ATOM 1788 O O . ARG A 1 236 ? 2.097 -17.225 5.181 1.00 92.81 236 ARG A O 1
ATOM 1795 N N . ALA A 1 237 ? 3.360 -16.237 6.755 1.00 89.62 237 ALA A N 1
ATOM 1796 C CA . ALA A 1 237 ? 2.394 -16.395 7.836 1.00 89.62 237 ALA A CA 1
ATOM 1797 C C . ALA A 1 237 ? 1.208 -15.436 7.670 1.00 89.62 237 ALA A C 1
ATOM 1799 O O . ALA A 1 237 ? 0.063 -15.877 7.597 1.00 89.62 237 ALA A O 1
ATOM 1800 N N . PHE A 1 238 ? 1.483 -14.141 7.506 1.00 92.88 238 PHE A N 1
ATOM 1801 C CA . PHE A 1 238 ? 0.457 -13.115 7.340 1.00 92.88 238 PHE A CA 1
ATOM 1802 C C . PHE A 1 238 ? -0.355 -13.319 6.052 1.00 92.88 238 PHE A C 1
ATOM 1804 O O . PHE A 1 238 ? -1.565 -13.126 6.045 1.00 92.88 238 PHE A O 1
ATOM 1811 N N . GLY A 1 239 ? 0.271 -13.816 4.978 1.00 91.88 239 GLY A N 1
ATOM 1812 C CA . GLY A 1 239 ? -0.414 -14.108 3.714 1.00 91.88 239 GLY A CA 1
ATOM 1813 C C . GLY A 1 239 ? -1.438 -15.247 3.766 1.00 91.88 239 GLY A C 1
ATOM 1814 O O . GLY A 1 239 ? -2.185 -15.419 2.806 1.00 91.88 239 GLY A O 1
ATOM 1815 N N . LYS A 1 240 ? -1.497 -16.021 4.861 1.00 91.25 240 LYS A N 1
ATOM 1816 C CA . LYS A 1 240 ? -2.545 -17.031 5.092 1.00 91.25 240 LYS A CA 1
ATOM 1817 C C . LYS A 1 240 ? -3.826 -16.438 5.701 1.00 91.25 240 LYS A C 1
ATOM 1819 O O . LYS A 1 240 ? -4.824 -17.148 5.783 1.00 91.25 240 LYS A O 1
ATOM 1824 N N . ARG A 1 241 ? -3.802 -15.184 6.170 1.00 90.81 241 ARG A N 1
ATOM 1825 C CA . ARG A 1 241 ? -4.926 -14.554 6.883 1.00 90.81 241 ARG A CA 1
ATOM 1826 C C . ARG A 1 241 ? -6.054 -14.186 5.918 1.00 90.81 241 ARG A C 1
ATOM 1828 O O . ARG A 1 241 ? -5.811 -13.812 4.775 1.00 90.81 241 ARG A O 1
ATOM 1835 N N . GLU A 1 242 ? -7.300 -14.246 6.378 1.00 90.81 242 GLU A N 1
ATOM 1836 C CA . GLU A 1 242 ? -8.465 -13.881 5.552 1.00 90.81 242 GLU A CA 1
ATOM 1837 C C . GLU A 1 242 ? -8.447 -12.396 5.148 1.00 90.81 242 GLU A C 1
ATOM 1839 O O . GLU A 1 242 ? -8.833 -12.037 4.035 1.00 90.81 242 GLU A O 1
ATOM 1844 N N . SER A 1 243 ? -7.896 -11.541 6.012 1.00 91.25 243 SER A N 1
ATOM 1845 C CA . SER A 1 243 ? -7.738 -10.098 5.801 1.00 91.25 243 SER A CA 1
ATOM 1846 C C . SER A 1 243 ? -6.925 -9.708 4.568 1.00 91.25 243 SER A C 1
ATOM 1848 O O . SER A 1 243 ? -7.044 -8.582 4.091 1.00 91.25 243 SER A O 1
ATOM 1850 N N . VAL A 1 244 ? -6.114 -10.612 4.013 1.00 90.12 244 VAL A N 1
ATOM 1851 C CA . VAL A 1 244 ? -5.341 -10.328 2.795 1.00 90.12 244 VAL A CA 1
ATOM 1852 C C . VAL A 1 244 ? -6.152 -10.576 1.516 1.00 90.12 244 VAL A C 1
ATOM 1854 O O . VAL A 1 244 ? -5.821 -10.053 0.450 1.00 90.12 244 VAL A O 1
ATOM 1857 N N . GLN A 1 245 ? -7.273 -11.299 1.626 1.00 88.00 245 GLN A N 1
ATOM 1858 C CA . GLN A 1 245 ? -8.169 -11.659 0.518 1.00 88.00 245 GLN A CA 1
ATOM 1859 C C . GLN A 1 245 ? -9.285 -10.625 0.275 1.00 88.00 245 GLN A C 1
ATOM 1861 O O . GLN A 1 245 ? -10.182 -10.848 -0.536 1.00 88.00 245 GLN A O 1
ATOM 1866 N N . VAL A 1 246 ? -9.225 -9.471 0.947 1.00 81.00 246 VAL A N 1
ATOM 1867 C CA . VAL A 1 246 ? -10.298 -8.458 1.044 1.00 81.00 246 VAL A CA 1
ATOM 1868 C C . VAL A 1 246 ? -10.817 -7.896 -0.273 1.00 81.00 246 VAL A C 1
ATOM 1870 O O . VAL A 1 246 ? -11.960 -7.451 -0.342 1.00 81.00 246 VAL A O 1
ATOM 1873 N N . GLU A 1 247 ? -10.002 -7.905 -1.321 1.00 77.38 247 GLU A N 1
ATOM 1874 C CA . GLU A 1 247 ? -10.397 -7.398 -2.634 1.00 77.38 247 GLU A CA 1
ATOM 1875 C C . GLU A 1 247 ? -10.655 -8.530 -3.663 1.00 77.38 247 GLU A C 1
ATOM 1877 O O . GLU A 1 247 ? -11.161 -8.264 -4.753 1.00 77.38 247 GLU A O 1
ATOM 1882 N N . GLY A 1 248 ? -10.376 -9.795 -3.316 1.00 71.62 248 GLY A N 1
ATOM 1883 C CA . GLY A 1 248 ? -10.538 -10.970 -4.184 1.00 71.62 248 GLY A CA 1
ATOM 1884 C C . GLY A 1 248 ? -9.441 -11.163 -5.247 1.00 71.62 248 GLY A C 1
ATOM 1885 O O . GLY A 1 248 ? -8.518 -10.364 -5.386 1.00 71.62 248 GLY A O 1
ATOM 1886 N N . GLU A 1 249 ? -9.544 -12.241 -6.035 1.00 61.06 249 GLU A N 1
ATOM 1887 C CA . GLU A 1 249 ? -8.511 -12.646 -7.014 1.00 61.06 249 GLU A CA 1
ATOM 1888 C C . GLU A 1 249 ? -8.418 -11.730 -8.253 1.00 61.06 249 GLU A C 1
ATOM 1890 O O . GLU A 1 249 ? -7.384 -11.672 -8.915 1.00 61.06 249 GLU A O 1
ATOM 1895 N N . GLN A 1 250 ? -9.486 -10.998 -8.592 1.00 62.94 250 GLN A N 1
ATOM 1896 C CA . GLN A 1 250 ? -9.588 -10.230 -9.848 1.00 62.94 250 GLN A CA 1
ATOM 1897 C C . GLN A 1 250 ? -9.020 -8.802 -9.778 1.00 62.94 250 GLN A C 1
ATOM 1899 O O . GLN A 1 250 ? -9.180 -8.016 -10.713 1.00 62.94 250 GLN A O 1
ATOM 1904 N N . VAL A 1 251 ? -8.377 -8.445 -8.672 1.00 75.44 251 VAL A N 1
ATOM 1905 C CA . VAL A 1 251 ? -7.893 -7.081 -8.390 1.00 75.44 251 VAL A CA 1
ATOM 1906 C C . VAL A 1 251 ? -6.721 -6.700 -9.277 1.00 75.44 251 VAL A C 1
ATOM 1908 O O . VAL A 1 251 ? -6.578 -5.548 -9.688 1.00 75.44 251 VAL A O 1
ATOM 1911 N N . TRP A 1 252 ? -5.901 -7.689 -9.607 1.00 79.12 252 TRP A N 1
ATOM 1912 C CA . TRP A 1 252 ? -4.723 -7.532 -10.436 1.00 79.12 252 TRP A CA 1
ATOM 1913 C C . TRP A 1 252 ? -5.094 -7.846 -11.890 1.00 79.12 252 TRP A C 1
ATOM 1915 O O . TRP A 1 252 ? -5.095 -9.003 -12.313 1.00 79.12 252 TRP A O 1
ATOM 1925 N N . ASP A 1 253 ? -5.447 -6.822 -12.680 1.00 81.25 253 ASP A N 1
ATOM 1926 C CA . ASP A 1 253 ? -5.640 -7.004 -14.127 1.00 81.25 253 ASP A CA 1
ATOM 1927 C C . ASP A 1 253 ? -4.326 -7.516 -14.732 1.00 81.25 253 ASP A C 1
ATOM 1929 O O . ASP A 1 253 ? -3.314 -6.818 -14.741 1.00 81.25 253 ASP A O 1
ATOM 1933 N N . GLY A 1 254 ? -4.337 -8.739 -15.268 1.00 85.88 254 GLY A N 1
ATOM 1934 C CA . GLY A 1 254 ? -3.118 -9.390 -15.743 1.00 85.88 254 GLY A CA 1
ATOM 1935 C C . GLY A 1 254 ? -2.387 -8.641 -16.866 1.00 85.88 254 GLY A C 1
ATOM 1936 O O . GLY A 1 254 ? -1.192 -8.863 -17.059 1.00 85.88 254 GLY A O 1
ATOM 1937 N N . ASN A 1 255 ? -3.050 -7.756 -17.619 1.00 87.50 255 ASN A N 1
ATOM 1938 C CA . ASN A 1 255 ? -2.376 -6.891 -18.590 1.00 87.50 255 ASN A CA 1
ATOM 1939 C C . ASN A 1 255 ? -1.744 -5.673 -17.914 1.00 87.50 255 ASN A C 1
ATOM 1941 O O . ASN A 1 255 ? -0.633 -5.293 -18.288 1.00 87.50 255 ASN A O 1
ATOM 1945 N N . LEU A 1 256 ? -2.415 -5.089 -16.920 1.00 87.06 256 LEU A N 1
ATOM 1946 C CA . LEU A 1 256 ? -1.856 -4.007 -16.114 1.00 87.06 256 LEU A CA 1
ATOM 1947 C C . LEU A 1 256 ? -0.655 -4.490 -15.293 1.00 87.06 256 LEU A C 1
ATOM 1949 O O . LEU A 1 256 ? 0.386 -3.842 -15.329 1.00 87.06 256 LEU A O 1
ATOM 1953 N N . THR A 1 257 ? -0.749 -5.662 -14.663 1.00 91.50 257 THR A N 1
ATOM 1954 C CA . THR A 1 257 ? 0.370 -6.311 -13.969 1.00 91.50 257 THR A CA 1
ATOM 1955 C C . THR A 1 257 ? 1.533 -6.567 -14.920 1.00 91.50 257 THR A C 1
ATOM 1957 O O . THR A 1 257 ? 2.656 -6.198 -14.610 1.00 91.50 257 THR A O 1
ATOM 1960 N N . LYS A 1 258 ? 1.293 -7.105 -16.127 1.00 93.81 258 LYS A N 1
ATOM 1961 C CA . LYS A 1 258 ? 2.365 -7.296 -17.130 1.00 93.81 258 LYS A CA 1
ATOM 1962 C C . LYS A 1 258 ? 3.042 -5.990 -17.541 1.00 93.81 258 LYS A C 1
ATOM 1964 O O . LYS A 1 258 ? 4.231 -5.996 -17.849 1.00 93.81 258 LYS A O 1
ATOM 1969 N N . LEU A 1 259 ? 2.287 -4.894 -17.613 1.00 93.50 259 LEU A N 1
ATOM 1970 C CA . LEU A 1 259 ? 2.836 -3.573 -17.905 1.00 93.50 259 LEU A CA 1
ATOM 1971 C C . LEU A 1 259 ? 3.648 -3.041 -16.715 1.00 93.50 259 LEU A C 1
ATOM 1973 O O . LEU A 1 259 ? 4.756 -2.551 -16.911 1.00 93.50 259 LEU A O 1
ATOM 1977 N N . ALA A 1 260 ? 3.126 -3.156 -15.495 1.00 94.62 260 ALA A N 1
ATOM 1978 C CA . ALA A 1 260 ? 3.780 -2.675 -14.283 1.00 94.62 260 ALA A CA 1
ATOM 1979 C C . ALA A 1 260 ? 5.032 -3.482 -13.917 1.00 94.62 260 ALA A C 1
ATOM 1981 O O . ALA A 1 260 ? 6.053 -2.898 -13.549 1.00 94.62 260 ALA A O 1
ATOM 1982 N N . SER A 1 261 ? 5.005 -4.798 -14.113 1.00 96.38 261 SER A N 1
ATOM 1983 C CA . SER A 1 261 ? 6.138 -5.693 -13.877 1.00 96.38 261 SER A CA 1
ATOM 1984 C C . SER A 1 261 ? 7.226 -5.603 -14.947 1.00 96.38 261 SER A C 1
ATOM 1986 O O . SER A 1 261 ? 8.263 -6.257 -14.834 1.00 96.38 261 SER A O 1
ATOM 1988 N N . TYR A 1 262 ? 7.007 -4.836 -16.017 1.00 96.56 262 TYR A N 1
ATOM 1989 C CA . TYR A 1 262 ? 8.031 -4.592 -17.019 1.00 96.56 262 TYR A CA 1
ATOM 1990 C C . TYR A 1 262 ? 8.913 -3.419 -16.582 1.00 96.56 262 TYR A C 1
ATOM 1992 O O . TYR A 1 262 ? 8.542 -2.255 -16.732 1.00 96.56 262 TYR A O 1
ATOM 2000 N N . TRP A 1 263 ? 10.098 -3.726 -16.057 1.00 96.25 263 TRP A N 1
ATOM 2001 C CA . TRP A 1 263 ? 11.098 -2.727 -15.688 1.00 96.25 263 TRP A CA 1
ATOM 2002 C C . TRP A 1 263 ? 11.979 -2.392 -16.896 1.00 96.25 263 TRP A C 1
ATOM 2004 O O . TRP A 1 263 ? 12.638 -3.269 -17.461 1.00 96.25 263 TRP A O 1
ATOM 2014 N N . VAL A 1 264 ? 11.951 -1.126 -17.311 1.00 92.12 264 VAL A N 1
ATOM 2015 C CA . VAL A 1 264 ? 12.643 -0.608 -18.495 1.00 92.12 264 VAL A CA 1
ATOM 2016 C C . VAL A 1 264 ? 14.148 -0.783 -18.330 1.00 92.12 264 VAL A C 1
ATOM 2018 O O . VAL A 1 264 ? 14.720 -0.444 -17.292 1.00 92.12 264 VAL A O 1
ATOM 2021 N N . LYS A 1 265 ? 14.790 -1.316 -19.369 1.00 90.19 265 LYS A N 1
ATOM 2022 C CA . LYS A 1 265 ? 16.235 -1.562 -19.378 1.00 90.19 265 LYS A CA 1
ATOM 2023 C C . LYS A 1 265 ? 17.016 -0.336 -19.818 1.00 90.19 265 LYS A C 1
ATOM 2025 O O . LYS A 1 265 ? 16.537 0.461 -20.623 1.00 90.19 265 LYS A O 1
ATOM 2030 N N . GLU A 1 266 ? 18.227 -0.203 -19.285 1.00 86.81 266 GLU A N 1
ATOM 2031 C CA . GLU A 1 266 ? 19.174 0.796 -19.766 1.00 86.81 266 GLU A CA 1
ATOM 2032 C C . GLU A 1 266 ? 19.628 0.362 -21.158 1.00 86.81 266 GLU A C 1
ATOM 2034 O O . GLU A 1 266 ? 19.939 -0.810 -21.378 1.00 86.81 266 GLU A O 1
ATOM 2039 N N . THR A 1 267 ? 19.549 1.280 -22.116 1.00 84.75 267 THR A N 1
ATOM 2040 C CA . THR A 1 267 ? 19.884 1.015 -23.515 1.00 84.75 267 THR A CA 1
ATOM 2041 C C . THR A 1 267 ? 20.910 2.036 -23.963 1.00 84.75 267 THR A C 1
ATOM 2043 O O . THR A 1 267 ? 20.618 3.234 -23.938 1.00 84.75 267 THR A O 1
ATOM 2046 N N . ASP A 1 268 ? 22.057 1.565 -24.438 1.00 81.06 268 ASP A N 1
ATOM 2047 C CA . ASP A 1 268 ? 23.131 2.431 -24.934 1.00 81.06 268 ASP A CA 1
ATOM 2048 C C . ASP A 1 268 ? 22.990 2.714 -26.443 1.00 81.06 268 ASP A C 1
ATOM 2050 O O . ASP A 1 268 ? 23.614 3.630 -26.980 1.00 81.06 268 ASP A O 1
ATOM 2054 N N . GLY A 1 269 ? 22.142 1.949 -27.146 1.00 83.00 269 GLY A N 1
ATOM 2055 C CA . GLY A 1 269 ? 21.965 2.026 -28.598 1.00 83.00 269 GLY A CA 1
ATOM 2056 C C . GLY A 1 269 ? 20.569 2.456 -29.064 1.00 83.00 269 GLY A C 1
ATOM 2057 O O . GLY A 1 269 ? 19.544 2.047 -28.520 1.00 83.00 269 GLY A O 1
ATOM 2058 N N . ILE A 1 270 ? 20.513 3.204 -30.174 1.00 79.81 270 ILE A N 1
ATOM 2059 C CA . ILE A 1 270 ? 19.258 3.651 -30.820 1.00 79.81 270 ILE A CA 1
ATOM 2060 C C . ILE A 1 270 ? 18.363 2.462 -31.222 1.00 79.81 270 ILE A C 1
ATOM 2062 O O . ILE A 1 270 ? 17.142 2.520 -31.074 1.00 79.81 270 ILE A O 1
ATOM 2066 N N . SER A 1 271 ? 18.960 1.371 -31.714 1.00 81.56 271 SER A N 1
ATOM 2067 C CA . SER A 1 271 ? 18.222 0.164 -32.117 1.00 81.56 271 SER A CA 1
ATOM 2068 C C . SER A 1 271 ? 17.580 -0.554 -30.923 1.00 81.56 271 SER A C 1
ATOM 2070 O O . SER A 1 271 ? 16.444 -1.029 -31.006 1.00 81.56 271 SER A O 1
ATOM 2072 N N . GLU A 1 272 ? 18.291 -0.623 -29.799 1.00 83.25 272 GLU A N 1
ATOM 2073 C CA . GLU A 1 272 ? 17.789 -1.224 -28.560 1.00 83.25 272 GLU A CA 1
ATOM 2074 C C . GLU A 1 272 ? 16.665 -0.377 -27.976 1.00 83.25 272 GLU A C 1
ATOM 2076 O O . GLU A 1 272 ? 15.602 -0.901 -27.650 1.00 83.25 272 GLU A O 1
ATOM 2081 N N . TRP A 1 273 ? 16.850 0.942 -27.964 1.00 83.38 273 TRP A N 1
ATOM 2082 C CA . TRP A 1 273 ? 15.829 1.893 -27.548 1.00 83.38 273 TRP A CA 1
ATOM 2083 C C . TRP A 1 273 ? 14.539 1.779 -28.375 1.00 83.38 273 TRP A C 1
ATOM 2085 O O . TRP A 1 273 ? 13.437 1.770 -27.820 1.00 83.38 273 TRP A O 1
ATOM 2095 N N . ALA A 1 274 ? 14.649 1.651 -29.702 1.00 82.88 274 ALA A N 1
ATOM 2096 C CA . ALA A 1 274 ? 13.489 1.491 -30.580 1.00 82.88 274 ALA A CA 1
ATOM 2097 C C . ALA A 1 274 ? 12.750 0.171 -30.304 1.00 82.88 274 ALA A C 1
ATOM 2099 O O . ALA A 1 274 ? 11.519 0.146 -30.217 1.00 82.88 274 ALA A O 1
ATOM 2100 N N . THR A 1 275 ? 13.506 -0.911 -30.101 1.00 87.25 275 THR A N 1
ATOM 2101 C CA . THR A 1 275 ? 12.965 -2.225 -29.728 1.00 87.25 275 THR A CA 1
ATOM 2102 C C . THR A 1 275 ? 12.237 -2.160 -28.385 1.00 87.25 275 THR A C 1
ATOM 2104 O O . THR A 1 275 ? 11.131 -2.684 -28.245 1.00 87.25 275 THR A O 1
ATOM 2107 N N . GLU A 1 276 ? 12.829 -1.477 -27.408 1.00 88.00 276 GLU A N 1
ATOM 2108 C CA . GLU A 1 276 ? 12.271 -1.317 -26.068 1.00 88.00 276 GLU A CA 1
ATOM 2109 C C . GLU A 1 276 ? 10.959 -0.528 -26.091 1.00 88.00 276 GLU A C 1
ATOM 2111 O O . GLU A 1 276 ? 9.955 -0.957 -25.517 1.00 88.00 276 GLU A O 1
ATOM 2116 N N . ARG A 1 277 ? 10.908 0.567 -26.858 1.00 87.00 277 ARG A N 1
ATOM 2117 C CA . ARG A 1 277 ? 9.665 1.318 -27.075 1.00 87.00 277 ARG A CA 1
ATOM 2118 C C . ARG A 1 277 ? 8.587 0.499 -27.771 1.00 87.00 277 ARG A C 1
ATOM 2120 O O . ARG A 1 277 ? 7.421 0.618 -27.400 1.00 87.00 277 ARG A O 1
ATOM 2127 N N . GLY A 1 278 ? 8.957 -0.339 -28.739 1.00 87.44 278 GLY A N 1
ATOM 2128 C CA . GLY A 1 278 ? 8.021 -1.249 -29.402 1.00 87.44 278 GLY A CA 1
ATOM 2129 C C . GLY A 1 278 ? 7.351 -2.211 -28.416 1.00 87.44 278 GLY A C 1
ATOM 2130 O O . GLY A 1 278 ? 6.129 -2.373 -28.443 1.00 87.44 278 GLY A O 1
ATOM 2131 N N . LYS A 1 279 ? 8.126 -2.792 -27.491 1.00 90.56 279 LYS A N 1
ATOM 2132 C CA . LYS A 1 279 ? 7.599 -3.678 -26.437 1.00 90.56 279 LYS A CA 1
ATOM 2133 C C . LYS A 1 279 ? 6.656 -2.942 -25.492 1.00 90.56 279 LYS A C 1
ATOM 2135 O O . LYS A 1 279 ? 5.534 -3.401 -25.284 1.00 90.56 279 LYS A O 1
ATOM 2140 N N . VAL A 1 280 ? 7.089 -1.796 -24.960 1.00 90.06 280 VAL A N 1
ATOM 2141 C CA . VAL A 1 280 ? 6.279 -0.982 -24.041 1.00 90.06 280 VAL A CA 1
ATOM 2142 C C . VAL A 1 280 ? 4.980 -0.538 -24.718 1.00 90.06 280 VAL A C 1
ATOM 2144 O O . VAL A 1 280 ? 3.905 -0.703 -24.146 1.00 90.06 280 VAL A O 1
ATOM 2147 N N . GLY A 1 281 ? 5.044 -0.071 -25.970 1.00 89.06 281 GLY A N 1
ATOM 2148 C CA . GLY A 1 281 ? 3.860 0.290 -26.753 1.00 89.06 281 GLY A CA 1
ATOM 2149 C C . GLY A 1 281 ? 2.881 -0.877 -26.923 1.00 89.06 281 GLY A C 1
ATOM 2150 O O . GLY A 1 281 ? 1.677 -0.710 -26.728 1.00 89.06 281 GLY A O 1
ATOM 2151 N N . GLY A 1 282 ? 3.390 -2.081 -27.201 1.00 89.75 282 GLY A N 1
ATOM 2152 C CA . GLY A 1 282 ? 2.576 -3.296 -27.268 1.00 89.75 282 GLY A CA 1
ATOM 2153 C C . GLY A 1 282 ? 1.891 -3.651 -25.942 1.00 89.75 282 GLY A C 1
ATOM 2154 O O . GLY A 1 282 ? 0.732 -4.072 -25.951 1.00 89.75 282 GLY A O 1
ATOM 2155 N N . LEU A 1 283 ? 2.568 -3.457 -24.804 1.00 90.94 283 LEU A N 1
ATOM 2156 C CA . LEU A 1 283 ? 1.985 -3.674 -23.473 1.00 90.94 283 LEU A CA 1
ATOM 2157 C C . LEU A 1 283 ? 0.862 -2.671 -23.176 1.00 90.94 283 LEU A C 1
ATOM 2159 O O . LEU A 1 283 ? -0.214 -3.085 -22.747 1.00 90.94 283 LEU A O 1
ATOM 2163 N N . TYR A 1 284 ? 1.061 -1.386 -23.485 1.00 90.06 284 TYR A N 1
ATOM 2164 C CA . TYR A 1 284 ? 0.019 -0.366 -23.326 1.00 90.06 284 TYR A CA 1
ATOM 2165 C C . TYR A 1 284 ? -1.226 -0.669 -24.161 1.00 90.06 284 TYR A C 1
ATOM 2167 O O . TYR A 1 284 ? -2.336 -0.591 -23.641 1.00 90.06 284 TYR A O 1
ATOM 2175 N N . LEU A 1 285 ? -1.066 -1.060 -25.431 1.00 88.50 285 LEU A N 1
ATOM 2176 C CA . LEU A 1 285 ? -2.206 -1.403 -26.290 1.00 88.50 285 LEU A CA 1
ATOM 2177 C C . LEU A 1 285 ? -3.025 -2.570 -25.721 1.00 88.50 285 LEU A C 1
ATOM 2179 O O . LEU A 1 285 ? -4.254 -2.530 -25.756 1.00 88.50 285 LEU A O 1
ATOM 2183 N N . ARG A 1 286 ? -2.362 -3.584 -25.150 1.00 88.19 286 ARG A N 1
ATOM 2184 C CA . ARG A 1 286 ? -3.041 -4.714 -24.496 1.00 88.19 286 ARG A CA 1
ATOM 2185 C C . ARG A 1 286 ? -3.760 -4.290 -23.218 1.00 88.19 286 ARG A C 1
ATOM 2187 O O . ARG A 1 286 ? -4.913 -4.669 -23.037 1.00 88.19 286 ARG A O 1
ATOM 2194 N N . ALA A 1 287 ? -3.117 -3.490 -22.366 1.00 84.69 287 ALA A N 1
ATOM 2195 C CA . ALA A 1 287 ? -3.725 -2.989 -21.133 1.00 84.69 287 ALA A CA 1
ATOM 2196 C C . ALA A 1 287 ? -4.949 -2.103 -21.422 1.00 84.69 287 ALA A C 1
ATOM 2198 O O . ALA A 1 287 ? -6.020 -2.324 -20.860 1.00 84.69 287 ALA A O 1
ATOM 2199 N N . LEU A 1 288 ? -4.833 -1.160 -22.362 1.00 84.81 288 LEU A N 1
ATOM 2200 C CA . LEU A 1 288 ? -5.946 -0.306 -22.790 1.00 84.81 288 LEU A CA 1
ATOM 2201 C C . LEU A 1 288 ? -7.085 -1.121 -23.417 1.00 84.81 288 LEU A C 1
ATOM 2203 O O . LEU A 1 288 ? -8.248 -0.888 -23.094 1.00 84.81 288 LEU A O 1
ATOM 2207 N N . GLY A 1 289 ? -6.763 -2.103 -24.266 1.00 82.00 289 GLY A N 1
ATOM 2208 C CA . GLY A 1 289 ? -7.752 -3.011 -24.849 1.00 82.00 289 GLY A CA 1
ATOM 2209 C C . GLY A 1 289 ? -8.501 -3.833 -23.794 1.00 82.00 289 GLY A C 1
ATOM 2210 O O . GLY A 1 289 ? -9.722 -3.951 -23.876 1.00 82.00 289 GLY A O 1
ATOM 2211 N N . SER A 1 290 ? -7.791 -4.336 -22.776 1.00 81.69 290 SER A N 1
ATOM 2212 C CA . SER A 1 290 ? -8.369 -5.043 -21.619 1.00 81.69 290 SER A CA 1
ATOM 2213 C C . SER A 1 290 ? -9.355 -4.160 -20.864 1.00 81.69 290 SER A C 1
ATOM 2215 O O . SER A 1 290 ? -10.513 -4.532 -20.680 1.00 81.69 290 SER A O 1
ATOM 2217 N N . MET A 1 291 ? -8.929 -2.947 -20.499 1.00 78.88 291 MET A N 1
ATOM 2218 C CA . MET A 1 291 ? -9.765 -1.998 -19.763 1.00 78.88 291 MET A CA 1
ATOM 2219 C C . MET A 1 291 ? -11.004 -1.586 -20.564 1.00 78.88 291 MET A C 1
ATOM 2221 O O . MET A 1 291 ? -12.102 -1.549 -20.010 1.00 78.88 291 MET A O 1
ATOM 2225 N N . ALA A 1 292 ? -10.857 -1.334 -21.869 1.00 76.75 292 ALA A N 1
ATOM 2226 C CA . ALA A 1 292 ? -11.977 -1.002 -22.747 1.00 76.75 292 ALA A CA 1
ATOM 2227 C C . ALA A 1 292 ? -12.975 -2.163 -22.868 1.00 76.75 292 ALA A C 1
ATOM 2229 O O . ALA A 1 292 ? -14.182 -1.946 -22.781 1.00 76.75 292 ALA A O 1
ATOM 2230 N N . LEU A 1 293 ? -12.490 -3.400 -23.015 1.00 77.06 293 LEU A N 1
ATOM 2231 C CA . LEU A 1 293 ? -13.345 -4.584 -23.083 1.00 77.06 293 LEU A CA 1
ATOM 2232 C C . LEU A 1 293 ? -14.087 -4.823 -21.762 1.00 77.06 293 LEU A C 1
ATOM 2234 O O . LEU A 1 293 ? -15.284 -5.107 -21.777 1.00 77.06 293 LEU A O 1
ATOM 2238 N N . THR A 1 294 ? -13.404 -4.680 -20.626 1.00 74.38 294 THR A N 1
ATOM 2239 C CA . THR A 1 294 ? -14.013 -4.799 -19.295 1.00 74.38 294 THR A CA 1
ATOM 2240 C C . THR A 1 294 ? -15.071 -3.720 -19.077 1.00 74.38 294 THR A C 1
ATOM 2242 O O . THR A 1 294 ? -16.164 -4.027 -18.604 1.00 74.38 294 THR A O 1
ATOM 2245 N N . ALA A 1 295 ? -14.799 -2.478 -19.485 1.00 70.69 295 ALA A N 1
ATOM 2246 C CA . ALA A 1 295 ? -15.782 -1.399 -19.440 1.00 70.69 295 ALA A CA 1
ATOM 2247 C C . ALA A 1 295 ? -17.006 -1.701 -20.325 1.00 70.69 295 ALA A C 1
ATOM 2249 O O . ALA A 1 295 ? -18.132 -1.545 -19.864 1.00 70.69 295 ALA A O 1
ATOM 2250 N N . LEU A 1 296 ? -16.802 -2.203 -21.549 1.00 71.50 296 LEU A N 1
ATOM 2251 C CA . LEU A 1 296 ? -17.884 -2.575 -22.471 1.00 71.50 296 LEU A CA 1
ATOM 2252 C C . LEU A 1 296 ? -18.742 -3.735 -21.950 1.00 71.50 296 LEU A C 1
ATOM 2254 O O . LEU A 1 296 ? -19.965 -3.685 -22.044 1.00 71.50 296 LEU A O 1
ATOM 2258 N N . LYS A 1 297 ? -18.130 -4.777 -21.375 1.00 73.00 297 LYS A N 1
ATOM 2259 C CA . LYS A 1 297 ? -18.878 -5.883 -20.754 1.00 73.00 297 LYS A CA 1
ATOM 2260 C C . LYS A 1 297 ? -19.738 -5.391 -19.591 1.00 73.00 297 LYS A C 1
ATOM 2262 O O . LYS A 1 297 ? -20.894 -5.795 -19.477 1.00 73.00 297 LYS A O 1
ATOM 2267 N N . ARG A 1 298 ? -19.192 -4.481 -18.774 1.00 65.62 298 ARG A N 1
ATOM 2268 C CA . ARG A 1 298 ? -19.896 -3.872 -17.637 1.00 65.62 298 ARG A CA 1
ATOM 2269 C C . ARG A 1 298 ? -21.062 -2.985 -18.080 1.00 65.62 298 ARG A C 1
ATOM 2271 O O . ARG A 1 298 ? -22.128 -3.075 -17.486 1.00 65.62 298 ARG A O 1
ATOM 2278 N N . THR A 1 299 ? -20.912 -2.180 -19.135 1.00 65.56 299 THR A N 1
ATOM 2279 C CA . THR A 1 299 ? -22.024 -1.357 -19.654 1.00 65.56 299 THR A CA 1
ATOM 2280 C C . THR A 1 299 ? -23.096 -2.178 -20.367 1.00 65.56 299 THR A C 1
ATOM 2282 O O . THR A 1 299 ? -24.259 -1.785 -20.363 1.00 65.56 299 THR A O 1
ATOM 2285 N N . ALA A 1 300 ? -22.733 -3.324 -20.947 1.00 70.50 300 ALA A N 1
ATOM 2286 C CA . ALA A 1 300 ? -23.666 -4.218 -21.628 1.00 70.50 300 ALA A CA 1
ATOM 2287 C C . ALA A 1 300 ? -24.426 -5.176 -20.689 1.00 70.50 300 ALA A C 1
ATOM 2289 O O . ALA A 1 300 ? -25.271 -5.929 -21.167 1.00 70.50 300 ALA A O 1
ATOM 2290 N N . GLY A 1 301 ? -24.129 -5.187 -19.382 1.00 60.03 301 GLY A N 1
ATOM 2291 C CA . GLY A 1 301 ? -24.711 -6.153 -18.440 1.00 60.03 301 GLY A CA 1
ATOM 2292 C C . GLY A 1 301 ? -24.336 -7.609 -18.747 1.00 60.03 301 GLY A C 1
ATOM 2293 O O . GLY A 1 301 ? -25.059 -8.520 -18.364 1.00 60.03 301 GLY A O 1
ATOM 2294 N N . LEU A 1 302 ? -23.229 -7.826 -19.467 1.00 54.81 302 LEU A N 1
ATOM 2295 C CA . LEU A 1 302 ? -22.730 -9.143 -19.889 1.00 54.81 302 LEU A CA 1
ATOM 2296 C C . LEU A 1 302 ? -21.706 -9.711 -18.889 1.00 54.81 302 LEU A C 1
ATOM 2298 O O . LEU A 1 302 ? -20.721 -10.329 -19.302 1.00 54.81 302 LEU A O 1
ATOM 2302 N N . ALA A 1 303 ? -21.897 -9.428 -17.600 1.00 53.47 303 ALA A N 1
ATOM 2303 C CA . ALA A 1 303 ? -21.037 -9.906 -16.520 1.00 53.47 303 ALA A CA 1
ATOM 2304 C C . ALA A 1 303 ? -21.617 -11.176 -15.895 1.00 53.47 303 ALA A C 1
ATOM 2306 O O . ALA A 1 303 ? -22.823 -11.155 -15.561 1.00 53.47 303 ALA A O 1
#

Radius of gyration: 21.0 Å; chains: 1; bounding box: 48×43×63 Å